Protein AF-A0A6I1EWJ1-F1 (afdb_monomer)

Solvent-accessible surface area (backbone atoms only — not comparable to full-atom values): 11445 Å² total; per-residue (Å²): 137,83,73,84,48,58,42,78,91,75,59,55,70,70,47,53,52,53,50,42,58,61,68,66,39,68,48,58,57,54,39,51,54,50,55,50,59,77,58,65,82,80,70,60,64,66,58,53,55,50,48,52,48,50,40,54,54,47,54,53,49,37,63,46,36,77,84,63,76,86,79,25,74,73,43,46,53,52,52,56,60,38,52,73,43,49,69,47,38,48,52,49,25,36,62,62,34,49,45,79,78,80,86,75,82,81,87,60,91,76,76,59,62,69,61,50,40,49,49,32,49,55,46,60,66,46,31,68,75,50,75,63,50,38,58,57,49,75,52,70,72,84,63,85,74,54,71,67,55,48,56,59,51,50,53,55,52,43,51,46,40,70,64,46,80,61,36,76,82,39,29,62,50,55,48,54,53,43,50,55,51,44,52,52,58,50,52,58,52,54,64,66,71,75,117

Secondary structure (DSSP, 8-state):
-----B-TTTS-HHHHHHHHHHHT-HHHHHHHHHHHHHTTS-S-HHHHHHHHHHHHHHHHHHHH-TTPPP--HHHHHHHHHHHTSHHHHHHHHHHHHSS--------SS---HHHHHHHHHHHHHHB---HHHHHHTT-SS-----HHHHHHHHHHHHHHHHH----STHHHHHHHHHHHHHHHHHHHHHHTT--

Structure (mmCIF, N/CA/C/O backbone):
data_AF-A0A6I1EWJ1-F1
#
_entry.id   AF-A0A6I1EWJ1-F1
#
loop_
_atom_site.group_PDB
_atom_site.id
_atom_site.type_symbol
_atom_site.label_atom_id
_atom_site.label_alt_id
_atom_site.label_comp_id
_atom_site.label_asym_id
_atom_site.label_entity_id
_atom_site.label_seq_id
_atom_site.pdbx_PDB_ins_code
_atom_site.Cartn_x
_atom_site.Cartn_y
_atom_site.Cartn_z
_atom_site.occupancy
_atom_site.B_iso_or_equiv
_atom_site.auth_seq_id
_atom_site.auth_comp_id
_atom_site.auth_asym_id
_atom_site.auth_atom_id
_atom_site.pdbx_PDB_model_num
ATOM 1 N N . MET A 1 1 ? -10.151 14.663 7.658 1.00 51.03 1 MET A N 1
ATOM 2 C CA . MET A 1 1 ? -9.997 13.506 6.755 1.00 51.03 1 MET A CA 1
ATOM 3 C C . MET A 1 1 ? -8.626 13.594 6.102 1.00 51.03 1 MET A C 1
ATOM 5 O O . MET A 1 1 ? -8.233 14.699 5.745 1.00 51.03 1 MET A O 1
ATOM 9 N N . MET A 1 2 ? -7.863 12.501 6.048 1.00 65.69 2 MET A N 1
ATOM 10 C CA . MET A 1 2 ? -6.481 12.532 5.561 1.00 65.69 2 MET A CA 1
ATOM 11 C C . MET A 1 2 ? -6.398 11.853 4.195 1.00 65.69 2 MET A C 1
ATOM 13 O O . MET A 1 2 ? -6.644 10.654 4.104 1.00 65.69 2 MET A O 1
ATOM 17 N N . ASP A 1 3 ? -6.096 12.648 3.169 1.00 82.75 3 ASP A N 1
ATOM 18 C CA . ASP A 1 3 ? -5.854 12.194 1.796 1.00 82.75 3 ASP A CA 1
ATOM 19 C C . ASP A 1 3 ? -4.731 11.141 1.786 1.00 82.75 3 ASP A C 1
ATOM 21 O O . ASP A 1 3 ? -3.727 11.300 2.493 1.00 82.75 3 ASP A O 1
ATOM 25 N N . ILE A 1 4 ? -4.877 10.083 0.981 1.00 86.62 4 ILE A N 1
ATOM 26 C CA . ILE A 1 4 ? -3.821 9.089 0.741 1.00 86.62 4 ILE A CA 1
ATOM 27 C C . ILE A 1 4 ? -2.528 9.742 0.216 1.00 86.62 4 ILE A C 1
ATOM 29 O O . ILE A 1 4 ? -1.427 9.214 0.397 1.00 86.62 4 ILE A O 1
ATOM 33 N N . GLY A 1 5 ? -2.636 10.944 -0.352 1.00 87.94 5 GLY A N 1
ATOM 34 C CA . GLY A 1 5 ? -1.519 11.843 -0.605 1.00 87.94 5 GLY A CA 1
ATOM 35 C C . GLY A 1 5 ? -0.658 11.365 -1.761 1.00 87.94 5 GLY A C 1
ATOM 36 O O . GLY A 1 5 ? 0.568 11.296 -1.627 1.00 87.94 5 GLY A O 1
ATOM 37 N N . PHE A 1 6 ? -1.308 11.017 -2.872 1.00 89.00 6 PHE A N 1
ATOM 38 C CA . PHE A 1 6 ? -0.613 10.780 -4.127 1.00 89.00 6 PHE A CA 1
ATOM 39 C C . PHE A 1 6 ? 0.185 12.013 -4.548 1.00 89.00 6 PHE A C 1
ATOM 41 O O . PHE A 1 6 ? -0.193 13.161 -4.288 1.00 89.00 6 PHE A O 1
ATOM 48 N N . ASN A 1 7 ? 1.279 11.774 -5.259 1.00 86.12 7 ASN A N 1
ATOM 49 C CA . ASN A 1 7 ? 1.951 12.816 -6.016 1.00 86.12 7 ASN A CA 1
ATOM 50 C C . ASN A 1 7 ? 0.950 13.369 -7.047 1.00 86.12 7 ASN A C 1
ATOM 52 O O . ASN A 1 7 ? 0.549 12.652 -7.962 1.00 86.12 7 ASN A O 1
ATOM 56 N N . ARG A 1 8 ? 0.513 14.623 -6.847 1.00 69.06 8 ARG A N 1
ATOM 57 C CA . ARG A 1 8 ? -0.677 15.229 -7.484 1.00 69.06 8 ARG A CA 1
ATOM 58 C C . ARG A 1 8 ? -0.682 15.187 -9.014 1.00 69.06 8 ARG A C 1
ATOM 60 O O . ARG A 1 8 ? -1.753 15.211 -9.602 1.00 69.06 8 ARG A O 1
ATOM 67 N N . ASP A 1 9 ? 0.488 15.063 -9.629 1.00 76.62 9 ASP A N 1
ATOM 68 C CA . ASP A 1 9 ? 0.651 15.068 -11.084 1.00 76.62 9 ASP A CA 1
ATOM 69 C C . ASP A 1 9 ? 0.625 13.663 -11.708 1.00 76.62 9 ASP A C 1
ATOM 71 O O . ASP A 1 9 ? 0.868 13.512 -12.901 1.00 76.62 9 ASP A O 1
ATOM 75 N N . ARG A 1 10 ? 0.394 12.612 -10.909 1.00 81.62 10 ARG A N 1
ATOM 76 C CA . ARG A 1 10 ? 0.578 11.222 -11.355 1.00 81.62 10 ARG A CA 1
ATOM 77 C C . ARG A 1 10 ? -0.711 10.471 -11.629 1.00 81.62 10 ARG A C 1
ATOM 79 O O . ARG A 1 10 ? -0.716 9.608 -12.494 1.00 81.62 10 ARG A O 1
ATOM 86 N N . ILE A 1 11 ? -1.785 10.775 -10.911 1.00 88.12 11 ILE A N 1
ATOM 87 C CA . ILE A 1 11 ? -3.068 10.086 -11.076 1.00 88.12 11 ILE A CA 1
ATOM 88 C C . ILE A 1 11 ? -4.180 11.083 -11.375 1.00 88.12 11 ILE A C 1
ATOM 90 O O . ILE A 1 11 ? -4.142 12.230 -10.927 1.00 88.12 11 ILE A O 1
ATOM 94 N N . SER A 1 12 ? -5.197 10.643 -12.110 1.00 91.31 12 SER A N 1
ATOM 95 C CA . SER A 1 12 ? -6.357 11.477 -12.388 1.00 91.31 12 SER A CA 1
ATOM 96 C C . SER A 1 12 ? -7.083 11.863 -11.098 1.00 91.31 12 SER A C 1
ATOM 98 O O . SER A 1 12 ? -7.170 11.089 -10.139 1.00 91.31 12 SER A O 1
ATOM 100 N N . LYS A 1 13 ? -7.684 13.059 -11.097 1.00 91.00 13 LYS A N 1
ATOM 101 C CA . LYS A 1 13 ? -8.539 13.534 -9.998 1.00 91.00 13 LYS A CA 1
ATOM 102 C C . LYS A 1 13 ? -9.614 12.502 -9.634 1.00 91.00 13 LYS A C 1
ATOM 104 O O . LYS A 1 13 ? -9.812 12.220 -8.459 1.00 91.00 13 LYS A O 1
ATOM 109 N N . ARG A 1 14 ? -10.230 11.884 -10.649 1.00 91.88 14 ARG A N 1
ATOM 110 C CA . ARG A 1 14 ? -11.252 10.842 -10.489 1.00 91.88 14 ARG A CA 1
ATOM 111 C C . ARG A 1 14 ? -10.719 9.628 -9.720 1.00 91.88 14 ARG A C 1
ATOM 113 O O . ARG A 1 14 ? -11.390 9.137 -8.820 1.00 91.88 14 ARG A O 1
ATOM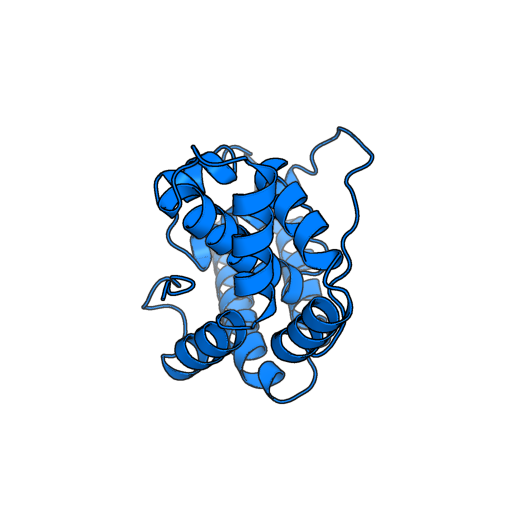 120 N N . THR A 1 15 ? -9.522 9.147 -10.058 1.00 92.31 15 THR A N 1
ATOM 121 C CA . THR A 1 15 ? -8.886 8.021 -9.356 1.00 92.31 15 THR A CA 1
ATOM 122 C C . THR A 1 15 ? -8.471 8.390 -7.937 1.00 92.31 15 THR A C 1
ATOM 124 O O . THR A 1 15 ? -8.662 7.585 -7.025 1.00 92.31 15 THR A O 1
ATOM 127 N N . ASN A 1 16 ? -7.998 9.619 -7.716 1.00 91.75 16 ASN A N 1
ATOM 128 C CA . ASN A 1 16 ? -7.687 10.110 -6.375 1.00 91.75 16 ASN A CA 1
ATOM 129 C C . ASN A 1 16 ? -8.931 10.161 -5.472 1.00 91.75 16 ASN A C 1
ATOM 131 O O . ASN A 1 16 ? -8.896 9.689 -4.339 1.00 91.75 16 ASN A O 1
ATOM 135 N N . GLU A 1 17 ? -10.034 10.721 -5.970 1.00 91.75 17 GLU A N 1
ATOM 136 C CA . GLU A 1 17 ? -11.301 10.828 -5.234 1.00 91.75 17 GLU A CA 1
ATOM 137 C C . GLU A 1 17 ? -11.891 9.450 -4.928 1.00 91.75 17 GLU A C 1
ATOM 139 O O . GLU A 1 17 ? -12.266 9.183 -3.787 1.00 91.75 17 GLU A O 1
ATOM 144 N N . TYR A 1 18 ? -11.897 8.548 -5.913 1.00 92.25 18 TYR A N 1
ATOM 145 C CA . TYR A 1 18 ? -12.383 7.182 -5.737 1.00 92.25 18 TYR A CA 1
ATOM 146 C C . TYR A 1 18 ? -11.623 6.432 -4.635 1.00 92.25 18 TYR A C 1
ATOM 148 O O . TYR A 1 18 ? -12.231 5.856 -3.732 1.00 92.25 18 TYR A O 1
ATOM 156 N N . LEU A 1 19 ? -10.286 6.462 -4.679 1.00 93.06 19 LEU A N 1
ATOM 157 C CA . LEU A 1 19 ? -9.466 5.769 -3.688 1.00 93.06 19 LEU A CA 1
ATOM 158 C C . LEU A 1 19 ? -9.596 6.407 -2.307 1.00 93.06 19 LEU A C 1
ATOM 160 O O . LEU A 1 19 ? -9.730 5.679 -1.327 1.00 93.06 19 LEU A O 1
ATOM 164 N N . ASN A 1 20 ? -9.622 7.739 -2.212 1.00 91.94 20 ASN A N 1
ATOM 165 C CA . ASN A 1 20 ? -9.866 8.408 -0.935 1.00 91.94 20 ASN A CA 1
ATOM 166 C C . ASN A 1 20 ? -11.209 7.983 -0.321 1.00 91.94 20 ASN A C 1
ATOM 168 O O . ASN A 1 20 ? -11.226 7.649 0.862 1.00 91.94 20 ASN A O 1
ATOM 172 N N . GLY A 1 21 ? -12.271 7.857 -1.124 1.00 92.38 21 GLY A N 1
ATOM 173 C CA . GLY A 1 21 ? -13.565 7.342 -0.667 1.00 92.38 21 GLY A CA 1
ATOM 174 C C . GLY A 1 21 ? -13.511 5.890 -0.174 1.00 92.38 21 GLY A C 1
ATOM 175 O O . GLY A 1 21 ? -14.090 5.569 0.861 1.00 92.38 21 GLY A O 1
ATOM 176 N N . ILE A 1 22 ? -12.758 5.005 -0.840 1.00 91.94 22 ILE A N 1
ATOM 177 C CA . ILE A 1 22 ? -12.520 3.637 -0.333 1.00 91.94 22 ILE A CA 1
ATOM 178 C C . ILE A 1 22 ? -11.775 3.671 1.002 1.00 91.94 22 ILE A C 1
ATOM 180 O O . ILE A 1 22 ? -12.056 2.882 1.898 1.00 91.94 22 ILE A O 1
ATOM 184 N N . PHE A 1 23 ? -10.812 4.572 1.164 1.00 91.56 23 PHE A N 1
ATOM 185 C CA . PHE A 1 23 ? -10.012 4.665 2.380 1.00 91.56 23 PHE A CA 1
ATOM 186 C C . PHE A 1 23 ? -10.697 5.429 3.526 1.00 91.56 23 PHE A C 1
ATOM 188 O O . PHE A 1 23 ? -10.139 5.482 4.628 1.00 91.56 23 PHE A O 1
ATOM 195 N N . GLU A 1 24 ? -11.898 5.966 3.315 1.00 87.44 24 GLU A N 1
ATOM 196 C CA . GLU A 1 24 ? -12.822 6.408 4.371 1.00 87.44 24 GLU A CA 1
ATOM 197 C C . GLU A 1 24 ? -13.618 5.251 4.998 1.00 87.44 24 GLU A C 1
ATOM 199 O O . GLU A 1 24 ? -14.472 5.486 5.852 1.00 87.44 24 GLU A O 1
ATOM 204 N N . ASP A 1 25 ? -13.330 4.003 4.613 1.00 91.38 25 ASP A N 1
ATOM 205 C CA . ASP A 1 25 ? -14.020 2.824 5.129 1.00 91.38 25 ASP A CA 1
ATOM 206 C C . ASP A 1 25 ? -14.021 2.747 6.668 1.00 91.38 25 ASP A C 1
ATOM 208 O O . ASP A 1 25 ? -13.037 3.063 7.353 1.00 91.38 25 ASP A O 1
ATOM 212 N N . GLU A 1 26 ? -15.146 2.266 7.202 1.00 93.06 26 GLU A N 1
ATOM 213 C CA . GLU A 1 26 ? -15.405 2.070 8.628 1.00 93.06 26 GLU A CA 1
ATOM 214 C C . GLU A 1 26 ? -14.295 1.266 9.329 1.00 93.06 26 GLU A C 1
ATOM 216 O O . GLU A 1 26 ? -14.004 1.510 10.505 1.00 93.06 26 GLU A O 1
ATOM 221 N N . LEU A 1 27 ? -13.626 0.361 8.601 1.00 96.38 27 LEU A N 1
ATOM 222 C CA . LEU A 1 27 ? -12.458 -0.386 9.063 1.00 96.38 27 LEU A CA 1
ATOM 223 C C . LEU A 1 27 ? -11.427 0.513 9.756 1.00 96.38 27 LEU A C 1
ATOM 225 O O . LEU A 1 27 ? -10.974 0.203 10.858 1.00 96.38 27 LEU A O 1
ATOM 229 N N . PHE A 1 28 ? -11.046 1.630 9.133 1.00 95.19 28 PHE A N 1
ATOM 230 C CA . PHE A 1 28 ? -9.965 2.474 9.647 1.00 95.19 28 PHE A CA 1
ATOM 231 C C . PHE A 1 28 ? -10.405 3.334 10.831 1.00 95.19 28 PHE A C 1
ATOM 233 O O . PHE A 1 28 ? -9.588 3.642 11.703 1.00 95.19 28 PHE A O 1
ATOM 240 N N . THR A 1 29 ? -11.692 3.672 10.902 1.00 93.44 29 THR A N 1
ATOM 241 C CA . THR A 1 29 ? -12.287 4.326 12.073 1.00 93.44 29 THR A CA 1
ATOM 242 C C . THR A 1 29 ? -12.255 3.387 13.278 1.00 93.44 29 THR A C 1
ATOM 244 O O . THR A 1 29 ? -11.744 3.763 14.336 1.00 93.44 29 THR A O 1
ATOM 247 N N . LYS A 1 30 ? -12.700 2.135 13.102 1.00 95.00 30 LYS A N 1
ATOM 248 C CA . LYS A 1 30 ? -12.657 1.093 14.142 1.00 95.00 30 LYS A CA 1
ATOM 249 C C . LYS A 1 30 ? -11.230 0.763 14.573 1.00 95.00 30 LYS A C 1
ATOM 251 O O . LYS A 1 30 ? -10.955 0.665 15.769 1.00 95.00 30 LYS A O 1
ATOM 256 N N . LEU A 1 31 ? -10.309 0.652 13.615 1.00 95.25 31 LEU A N 1
ATOM 257 C CA . LEU A 1 31 ? -8.890 0.444 13.890 1.00 95.25 31 LEU A CA 1
ATOM 258 C C . LEU A 1 31 ? -8.328 1.573 14.758 1.00 95.25 31 LEU A C 1
ATOM 260 O O . LEU A 1 31 ? -7.722 1.299 15.790 1.00 95.25 31 LEU A O 1
ATOM 264 N N . SER A 1 32 ? -8.564 2.835 14.388 1.00 92.75 32 SER A N 1
ATOM 265 C CA . SER A 1 32 ? -8.084 3.987 15.160 1.00 92.75 32 SER A CA 1
ATOM 266 C C . SER A 1 32 ? -8.604 3.966 16.602 1.00 92.75 32 SER A C 1
ATOM 268 O O . SER A 1 32 ? -7.814 4.049 17.544 1.00 92.75 32 SER A O 1
ATOM 270 N N . GLN A 1 33 ? -9.910 3.744 16.791 1.00 91.69 33 GLN A N 1
ATOM 271 C CA . GLN A 1 33 ? -10.533 3.629 18.117 1.00 91.69 33 GLN A CA 1
ATOM 272 C C . GLN A 1 33 ? -9.912 2.505 18.955 1.00 91.69 33 GLN A C 1
ATOM 274 O O . GLN A 1 33 ? -9.573 2.707 20.122 1.00 91.69 33 GLN A O 1
ATOM 279 N N . ARG A 1 34 ? -9.706 1.329 18.355 1.00 92.75 34 ARG A N 1
ATOM 280 C CA . ARG A 1 34 ? -9.100 0.177 19.031 1.00 92.75 34 ARG A CA 1
ATOM 281 C C . ARG A 1 34 ? -7.660 0.448 19.454 1.00 92.75 34 ARG A C 1
ATOM 283 O O . ARG A 1 34 ? -7.295 0.151 20.589 1.00 92.75 34 ARG A O 1
ATOM 290 N N . ILE A 1 35 ? -6.849 1.037 18.579 1.00 92.44 35 ILE A N 1
ATOM 291 C CA . ILE A 1 35 ? -5.454 1.370 18.888 1.00 92.44 35 ILE A CA 1
ATOM 292 C C . ILE A 1 35 ? -5.368 2.419 20.002 1.00 92.44 35 ILE A C 1
ATOM 294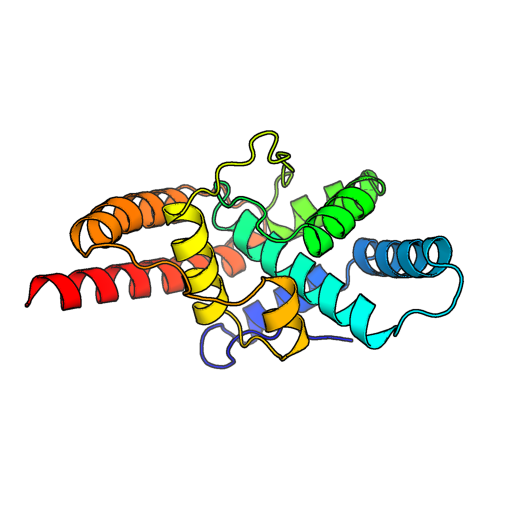 O O . ILE A 1 35 ? -4.520 2.294 20.887 1.00 92.44 35 ILE A O 1
ATOM 298 N N . LEU A 1 36 ? -6.251 3.422 19.994 1.00 90.00 36 LEU A N 1
ATOM 299 C CA . LEU A 1 36 ? -6.339 4.420 21.064 1.00 90.00 36 LEU A CA 1
ATOM 300 C C . LEU A 1 36 ? -6.695 3.780 22.411 1.00 90.00 36 LEU A C 1
ATOM 302 O O . LEU A 1 36 ? -6.039 4.067 23.412 1.00 90.00 36 LEU A O 1
ATOM 306 N N . TYR A 1 37 ? -7.670 2.869 22.418 1.00 88.56 37 TYR A N 1
ATOM 307 C CA . TYR A 1 37 ? -8.071 2.128 23.613 1.00 88.56 37 TYR A CA 1
ATOM 308 C C . TYR A 1 37 ? -6.929 1.266 24.177 1.00 88.56 37 TYR A C 1
ATOM 310 O O . TYR A 1 37 ? -6.592 1.372 25.358 1.00 88.56 37 TYR A O 1
ATOM 318 N N . LEU A 1 38 ? -6.276 0.454 23.334 1.00 88.19 38 LEU A N 1
ATOM 319 C CA . LEU A 1 38 ? -5.192 -0.446 23.757 1.00 88.19 38 LEU A CA 1
ATOM 320 C C . LEU A 1 38 ? -3.982 0.306 24.327 1.00 88.19 38 LEU A C 1
ATOM 322 O O . LEU A 1 38 ? -3.308 -0.189 25.230 1.00 88.19 38 LEU A O 1
ATOM 326 N N . LYS A 1 39 ? -3.713 1.514 23.827 1.00 83.19 39 LYS A N 1
ATOM 327 C CA . LYS A 1 39 ? -2.567 2.335 24.239 1.00 83.19 39 LYS A CA 1
ATOM 328 C C . LYS A 1 39 ? -2.818 3.185 25.491 1.00 83.19 39 LYS A C 1
ATOM 330 O O . LYS A 1 39 ? -1.917 3.935 25.858 1.00 83.19 39 LYS A O 1
ATOM 335 N N . LYS A 1 40 ? -3.991 3.061 26.137 1.00 69.56 40 LYS A N 1
ATOM 336 C CA . LYS A 1 40 ? -4.355 3.697 27.423 1.00 69.56 40 LYS A CA 1
ATOM 337 C C . LYS A 1 40 ? -3.892 5.160 27.528 1.00 69.56 40 LYS A C 1
ATOM 339 O O . LYS A 1 40 ? -3.015 5.481 28.323 1.00 69.56 40 LYS A O 1
ATOM 344 N N . GLU A 1 41 ? -4.470 6.013 26.678 1.00 61.66 41 GLU A N 1
ATOM 345 C CA . GLU A 1 41 ? -4.362 7.485 26.686 1.00 61.66 41 GLU A CA 1
ATOM 346 C C . GLU A 1 41 ? -2.992 8.074 27.072 1.00 61.66 41 GLU A C 1
ATOM 348 O O . GLU A 1 41 ? -2.803 8.592 28.170 1.00 61.66 41 GLU A O 1
ATOM 353 N N . LYS A 1 42 ? -2.045 8.069 26.118 1.00 56.25 42 LYS A N 1
ATOM 354 C CA . LYS A 1 42 ? -1.000 9.115 25.986 1.00 56.25 42 LYS A CA 1
ATOM 355 C C . LYS A 1 42 ? -0.237 9.086 24.658 1.00 56.25 42 LYS A C 1
ATOM 357 O O . LYS A 1 42 ? 0.909 9.526 24.585 1.00 56.25 42 LYS A O 1
ATOM 362 N N . GLN A 1 43 ? -0.837 8.567 23.584 1.00 61.16 43 GLN A N 1
ATOM 363 C CA . GLN A 1 43 ? -0.177 8.549 22.280 1.00 61.16 43 GLN A CA 1
ATOM 364 C C . GLN A 1 43 ? -0.801 9.557 21.324 1.00 61.16 43 GLN A C 1
ATOM 366 O O . GLN A 1 43 ? -2.014 9.728 21.264 1.00 61.16 43 GLN A O 1
ATOM 371 N N . ASN A 1 44 ? 0.073 10.262 20.612 1.00 80.62 44 ASN A N 1
ATOM 372 C CA . ASN A 1 44 ? -0.276 11.362 19.732 1.00 80.62 44 ASN A CA 1
ATOM 373 C C . ASN A 1 44 ? -1.257 10.869 18.646 1.00 80.62 44 ASN A C 1
ATOM 375 O O . ASN A 1 44 ? -0.862 10.098 17.775 1.00 80.62 44 ASN A O 1
ATOM 379 N N . ILE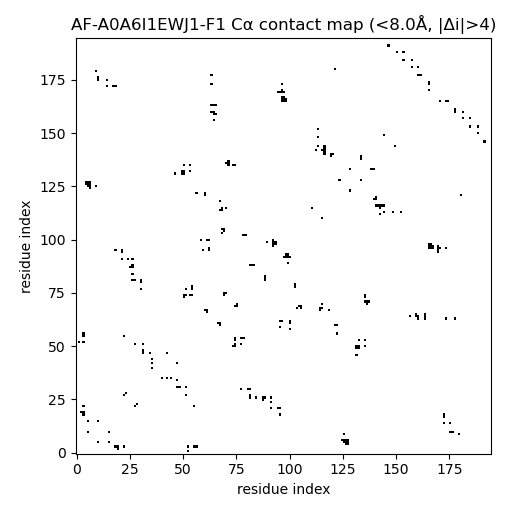 A 1 45 ? -2.526 11.298 18.695 1.00 85.94 45 ILE A N 1
ATOM 380 C CA . ILE A 1 45 ? -3.563 10.950 17.700 1.00 85.94 45 ILE A CA 1
ATOM 381 C C . ILE A 1 45 ? -3.061 11.237 16.280 1.00 85.94 45 ILE A C 1
ATOM 383 O O . ILE A 1 45 ? -3.299 10.451 15.364 1.00 85.94 45 ILE A O 1
ATOM 387 N N . CYS A 1 46 ? -2.298 12.322 16.101 1.00 87.44 46 CYS A N 1
ATOM 388 C CA . CYS A 1 46 ? -1.660 12.632 14.827 1.00 87.44 46 CYS A CA 1
ATOM 389 C C . CYS A 1 46 ? -0.703 11.512 14.400 1.00 87.44 46 CYS A C 1
ATOM 391 O O . CYS A 1 46 ? -0.788 11.052 13.269 1.00 87.44 46 CYS A O 1
ATOM 393 N N . LEU A 1 47 ? 0.142 10.998 15.302 1.00 89.12 47 LEU A N 1
ATOM 394 C CA . LEU A 1 47 ? 1.031 9.871 15.003 1.00 89.12 47 LEU A CA 1
ATOM 395 C C . LEU A 1 47 ? 0.247 8.625 14.567 1.00 89.12 47 LEU A C 1
ATOM 397 O O . LEU A 1 47 ? 0.605 8.019 13.563 1.00 89.12 47 LEU A O 1
ATOM 401 N N . ILE A 1 48 ? -0.826 8.265 15.277 1.00 89.94 48 ILE A N 1
ATOM 402 C CA . ILE A 1 48 ? -1.647 7.090 14.932 1.00 89.94 48 ILE A CA 1
ATO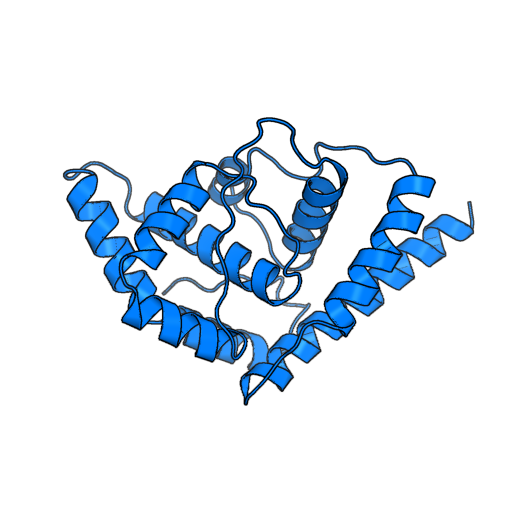M 403 C C . ILE A 1 48 ? -2.282 7.264 13.553 1.00 89.94 48 ILE A C 1
ATOM 405 O O . ILE A 1 48 ? -2.169 6.375 12.713 1.00 89.94 48 ILE A O 1
ATOM 409 N N . ASN A 1 49 ? -2.890 8.421 13.286 1.00 91.62 49 ASN A N 1
ATOM 410 C CA . ASN A 1 49 ? -3.504 8.706 11.989 1.00 91.62 49 ASN A CA 1
ATOM 411 C C . ASN A 1 49 ? -2.485 8.637 10.844 1.00 91.62 49 ASN A C 1
ATOM 413 O O . ASN A 1 49 ? -2.804 8.154 9.762 1.00 91.62 49 ASN A O 1
ATOM 417 N N . GLN A 1 50 ? -1.250 9.066 11.096 1.00 93.25 50 GLN A N 1
ATOM 418 C CA . GLN A 1 50 ? -0.161 9.014 10.123 1.00 93.25 50 GLN A CA 1
ATOM 419 C C . GLN A 1 50 ? 0.325 7.581 9.895 1.00 93.25 50 GLN A C 1
ATOM 421 O O . GLN A 1 50 ? 0.540 7.188 8.758 1.00 93.25 50 GLN A O 1
ATOM 426 N N . GLN A 1 51 ? 0.432 6.754 10.937 1.00 94.00 51 GLN A N 1
ATOM 427 C CA . GLN A 1 51 ? 0.749 5.333 10.760 1.00 94.00 51 GLN A CA 1
ATOM 428 C C . GLN A 1 51 ? -0.382 4.580 10.039 1.00 94.00 51 GLN A C 1
ATOM 430 O O . GLN A 1 51 ? -0.114 3.741 9.186 1.00 94.00 51 GLN A O 1
ATOM 435 N N . ILE A 1 52 ? -1.648 4.913 10.313 1.00 95.69 52 ILE A N 1
ATOM 436 C CA . ILE A 1 52 ? -2.793 4.370 9.568 1.00 95.69 52 ILE A CA 1
ATOM 437 C C . ILE A 1 52 ? -2.740 4.809 8.097 1.00 95.69 52 ILE A C 1
ATOM 439 O O . ILE A 1 52 ? -3.023 4.000 7.219 1.00 95.69 52 ILE A O 1
ATOM 443 N N . LEU A 1 53 ? -2.344 6.049 7.799 1.00 96.19 53 LEU A N 1
ATOM 444 C CA . LEU A 1 53 ? -2.103 6.493 6.423 1.00 96.19 53 LEU A CA 1
ATOM 445 C C . LEU A 1 53 ? -1.036 5.631 5.727 1.00 96.19 53 LEU A C 1
ATOM 447 O O . LEU A 1 53 ? -1.237 5.213 4.588 1.00 96.19 53 LEU A O 1
ATOM 451 N N . GLU A 1 54 ? 0.062 5.307 6.411 1.00 97.56 54 GLU A N 1
ATOM 452 C CA . GLU A 1 54 ? 1.092 4.418 5.862 1.00 97.56 54 GLU A CA 1
ATOM 453 C C . GLU A 1 54 ? 0.580 2.987 5.633 1.00 97.56 54 GLU A C 1
ATOM 455 O O . GLU A 1 54 ? 0.887 2.394 4.599 1.00 97.56 54 GLU A O 1
ATOM 460 N N . LEU A 1 55 ? -0.275 2.460 6.519 1.00 97.62 55 LEU A N 1
ATOM 461 C CA . LEU A 1 55 ? -0.963 1.186 6.284 1.00 97.62 55 LEU A CA 1
ATOM 462 C C . LEU A 1 55 ? -1.835 1.242 5.021 1.00 97.62 55 LEU A C 1
ATOM 464 O O . LEU A 1 55 ? -1.786 0.332 4.198 1.00 97.62 55 LEU A O 1
ATOM 468 N N . LYS A 1 56 ? -2.610 2.314 4.831 1.00 97.69 56 LYS A N 1
ATOM 469 C CA . LYS A 1 56 ? -3.464 2.495 3.644 1.00 97.69 56 LYS A CA 1
ATOM 470 C C . LYS A 1 56 ? -2.648 2.498 2.350 1.00 97.69 56 LYS A C 1
ATOM 472 O O . LYS A 1 56 ? -2.983 1.784 1.407 1.00 97.69 56 LYS A O 1
ATOM 477 N N . ARG A 1 57 ? -1.547 3.257 2.330 1.00 97.62 57 ARG A N 1
ATOM 478 C CA . ARG A 1 57 ? -0.596 3.304 1.206 1.00 97.62 57 ARG A CA 1
ATOM 479 C C . ARG A 1 57 ? -0.013 1.928 0.913 1.00 97.62 57 ARG A C 1
ATOM 481 O O . ARG A 1 57 ? 0.016 1.511 -0.242 1.00 97.62 57 ARG A O 1
ATOM 488 N N . PHE A 1 58 ? 0.391 1.203 1.953 1.00 97.81 58 PHE A N 1
ATOM 489 C CA . PHE A 1 58 ? 0.892 -0.157 1.812 1.00 97.81 58 PHE A CA 1
ATOM 490 C C . PHE A 1 58 ? -0.164 -1.109 1.234 1.00 97.81 58 PHE A C 1
ATOM 492 O O . PHE A 1 58 ? 0.138 -1.840 0.298 1.00 97.81 58 PHE A O 1
ATOM 499 N N . LEU A 1 59 ? -1.406 -1.080 1.728 1.00 97.69 59 LEU A N 1
ATOM 500 C CA . LEU A 1 59 ? -2.484 -1.944 1.231 1.00 97.69 59 LEU A CA 1
ATOM 501 C C . LEU A 1 59 ? -2.812 -1.671 -0.241 1.00 97.69 59 LEU A C 1
ATOM 503 O O . LEU A 1 59 ? -3.078 -2.611 -0.987 1.00 97.69 59 LEU A O 1
ATOM 507 N N . LEU A 1 60 ? -2.728 -0.412 -0.684 1.00 97.12 60 LEU A N 1
ATOM 508 C CA . LEU A 1 60 ? -2.831 -0.076 -2.104 1.00 97.12 60 LEU A CA 1
ATOM 509 C C . LEU A 1 60 ? -1.678 -0.682 -2.919 1.00 97.12 60 LEU A C 1
ATOM 511 O O . LEU A 1 60 ? -1.919 -1.288 -3.961 1.00 97.12 60 LEU A O 1
ATOM 515 N N . LEU A 1 61 ? -0.435 -0.551 -2.450 1.00 97.50 61 LEU A N 1
ATOM 516 C CA . LEU A 1 61 ? 0.721 -1.150 -3.123 1.00 97.50 61 LEU A CA 1
ATOM 517 C C . LEU A 1 61 ? 0.608 -2.679 -3.184 1.00 97.50 61 LEU A C 1
ATOM 519 O O . LEU A 1 61 ? 0.791 -3.259 -4.248 1.00 97.50 61 LEU A O 1
ATOM 523 N N . LYS A 1 62 ? 0.228 -3.326 -2.079 1.00 96.88 62 LYS A N 1
ATOM 524 C CA . LYS A 1 62 ? -0.004 -4.775 -1.989 1.00 96.88 62 LYS A CA 1
ATOM 525 C C . LYS A 1 62 ? -1.141 -5.240 -2.904 1.00 96.88 62 LYS A C 1
ATOM 527 O O . LYS A 1 62 ? -1.090 -6.346 -3.433 1.00 96.88 62 LYS A O 1
ATOM 532 N N . ALA A 1 63 ? -2.158 -4.403 -3.115 1.00 95.75 63 ALA A N 1
ATOM 533 C CA . ALA A 1 63 ? -3.237 -4.686 -4.055 1.00 95.75 63 ALA A CA 1
ATOM 534 C C . ALA A 1 63 ? -2.778 -4.673 -5.523 1.00 95.75 63 ALA A C 1
ATOM 536 O O . ALA A 1 63 ? -3.350 -5.407 -6.328 1.00 95.75 63 ALA A O 1
ATOM 537 N N . LEU A 1 64 ? -1.772 -3.857 -5.856 1.00 95.62 64 LEU A N 1
ATOM 538 C CA . LEU A 1 64 ? -1.171 -3.763 -7.192 1.00 95.62 64 LEU A CA 1
ATOM 539 C C . LEU A 1 64 ? -0.074 -4.815 -7.414 1.00 95.62 64 LEU A C 1
ATOM 541 O O . LEU A 1 64 ? 0.058 -5.332 -8.522 1.00 95.62 64 LEU A O 1
ATOM 545 N N . VAL A 1 65 ? 0.686 -5.128 -6.362 1.00 96.31 65 VAL A N 1
ATOM 546 C CA . VAL A 1 65 ? 1.846 -6.031 -6.362 1.00 96.31 65 VAL A CA 1
ATOM 547 C C . VAL A 1 65 ? 1.705 -7.032 -5.200 1.00 96.31 65 VAL A C 1
ATOM 549 O O . VAL A 1 65 ? 2.192 -6.778 -4.090 1.00 96.31 65 VAL A O 1
ATOM 552 N N . PRO A 1 66 ? 0.996 -8.157 -5.413 1.00 94.38 66 PRO A N 1
ATOM 553 C CA . PRO A 1 66 ? 0.724 -9.156 -4.377 1.00 94.38 66 PRO A CA 1
ATOM 554 C C . PRO A 1 66 ? 1.957 -9.748 -3.680 1.00 94.38 66 PRO A C 1
ATOM 556 O O . PRO A 1 66 ? 1.842 -10.197 -2.538 1.00 94.38 66 PRO A O 1
ATOM 559 N N . SER A 1 67 ? 3.129 -9.740 -4.309 1.00 93.31 67 SER A N 1
ATOM 560 C CA . SER A 1 67 ? 4.391 -10.253 -3.766 1.00 93.31 67 SER A CA 1
ATOM 561 C C . SER A 1 67 ? 5.032 -9.339 -2.719 1.00 93.31 67 SER A C 1
ATOM 563 O O . SER A 1 67 ? 5.914 -9.792 -1.994 1.00 93.31 67 SER A O 1
ATOM 565 N N . LEU A 1 68 ? 4.587 -8.080 -2.576 1.00 94.38 68 LEU A N 1
ATOM 566 C CA . LEU A 1 68 ? 5.201 -7.132 -1.639 1.00 94.38 68 LEU A CA 1
ATOM 567 C C . LEU A 1 68 ? 5.144 -7.616 -0.187 1.00 94.38 68 LEU A C 1
ATOM 569 O O . LEU A 1 68 ? 4.073 -7.874 0.363 1.00 94.38 68 LEU A O 1
ATOM 573 N N . GLU A 1 69 ? 6.300 -7.685 0.456 1.00 94.19 69 GLU A N 1
ATOM 574 C CA . GLU A 1 69 ? 6.429 -8.030 1.871 1.00 94.19 69 GLU A CA 1
ATOM 575 C C . GLU A 1 69 ? 6.248 -6.800 2.771 1.00 94.19 69 GLU A C 1
ATOM 577 O O . GLU A 1 69 ? 6.359 -5.652 2.333 1.00 94.19 69 GLU A O 1
ATOM 582 N N . MET A 1 70 ? 5.971 -7.037 4.055 1.00 94.50 70 MET A N 1
ATOM 583 C CA . MET A 1 70 ? 5.895 -5.977 5.057 1.00 94.50 70 MET A CA 1
ATOM 584 C C . MET A 1 70 ? 7.289 -5.642 5.610 1.00 94.50 70 MET A C 1
ATOM 586 O O . MET A 1 70 ? 7.971 -6.503 6.156 1.00 94.50 70 MET A O 1
ATOM 590 N N . TYR A 1 71 ? 7.695 -4.371 5.531 1.00 93.56 71 TYR A N 1
ATOM 591 C CA . TYR A 1 71 ? 9.023 -3.907 5.975 1.00 93.56 71 TYR A CA 1
ATOM 592 C C . TYR A 1 71 ? 9.000 -3.023 7.231 1.00 93.56 71 TYR A C 1
ATOM 594 O O . TYR A 1 71 ? 10.031 -2.467 7.609 1.00 93.56 71 TYR A O 1
ATOM 602 N N . SER A 1 72 ? 7.841 -2.863 7.877 1.00 94.50 72 SER A N 1
ATOM 603 C CA . SER A 1 72 ? 7.707 -2.064 9.098 1.00 94.50 72 SER A CA 1
ATOM 604 C C . SER A 1 72 ? 6.954 -2.829 10.180 1.00 94.50 72 SER A C 1
ATOM 606 O O . SER A 1 72 ? 5.744 -2.990 10.049 1.00 94.50 72 SER A O 1
ATOM 608 N N . PRO A 1 73 ? 7.602 -3.201 11.301 1.00 93.19 73 PRO A N 1
ATOM 609 C CA . PRO A 1 73 ? 6.920 -3.857 12.420 1.00 93.19 73 PRO A CA 1
ATOM 610 C C . PRO A 1 73 ? 5.749 -3.035 12.978 1.00 93.19 73 PRO A C 1
ATOM 612 O O . PRO A 1 73 ? 4.741 -3.572 13.425 1.00 93.19 73 PRO A O 1
ATOM 615 N N . SER A 1 74 ? 5.861 -1.702 12.942 1.00 92.88 74 SER A N 1
ATOM 616 C CA . SER A 1 74 ? 4.803 -0.825 13.450 1.00 92.88 74 SER A CA 1
ATOM 617 C C . SER A 1 74 ? 3.562 -0.807 12.555 1.00 92.88 74 SER A C 1
ATOM 619 O O . SER A 1 74 ? 2.448 -0.772 13.074 1.00 92.88 74 SER A O 1
ATOM 621 N N . ILE A 1 75 ? 3.749 -0.859 11.233 1.00 96.19 75 ILE A N 1
ATOM 622 C CA . ILE A 1 75 ? 2.648 -0.926 10.266 1.00 96.19 75 ILE A CA 1
ATOM 623 C C . ILE A 1 75 ? 2.098 -2.351 10.187 1.00 96.19 75 ILE A C 1
ATOM 625 O O . ILE A 1 75 ? 0.888 -2.522 10.073 1.00 96.19 75 ILE A O 1
ATOM 629 N N . ASP A 1 76 ? 2.956 -3.359 10.348 1.00 96.12 76 ASP A N 1
ATOM 630 C CA . ASP A 1 76 ? 2.573 -4.767 10.437 1.00 96.12 76 ASP A CA 1
ATOM 631 C C . ASP A 1 76 ? 1.585 -5.015 11.580 1.00 96.12 76 ASP A C 1
ATOM 633 O O . ASP A 1 76 ? 0.511 -5.572 11.375 1.00 96.12 76 ASP A O 1
ATOM 637 N N . ASN A 1 77 ? 1.877 -4.480 12.769 1.00 94.56 77 ASN A N 1
ATOM 638 C CA . ASN A 1 77 ? 0.961 -4.543 13.907 1.00 94.56 77 ASN A CA 1
ATOM 639 C C . ASN A 1 77 ? -0.393 -3.887 13.604 1.00 94.56 77 ASN A C 1
ATOM 641 O O . ASN A 1 77 ? -1.430 -4.427 13.976 1.00 94.56 77 ASN A O 1
ATOM 64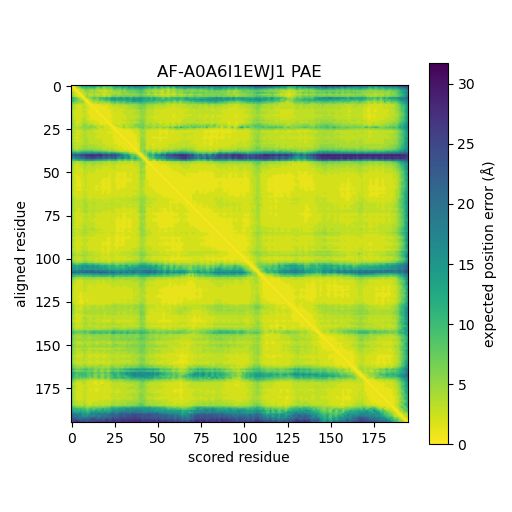5 N N . LEU A 1 78 ? -0.417 -2.745 12.909 1.00 95.81 78 LEU A N 1
ATOM 646 C CA . LEU A 1 78 ? -1.685 -2.129 12.504 1.00 95.81 78 LEU A CA 1
ATOM 647 C C . LEU A 1 78 ? -2.441 -2.992 11.492 1.00 95.81 78 LEU A C 1
ATOM 649 O O . LEU A 1 78 ? -3.669 -3.060 11.553 1.00 95.81 78 LEU A O 1
ATOM 653 N N . TRP A 1 79 ? -1.727 -3.656 10.583 1.00 97.25 79 TRP A N 1
ATOM 654 C CA . TRP A 1 79 ? -2.339 -4.573 9.634 1.00 97.25 79 TRP A CA 1
ATOM 655 C C . TRP A 1 79 ? -2.952 -5.776 10.361 1.00 97.25 79 TRP A C 1
ATOM 657 O O . TRP A 1 79 ? -4.132 -6.061 10.149 1.00 97.25 79 TRP A O 1
ATOM 667 N N . HIS A 1 80 ? -2.229 -6.395 11.298 1.00 96.19 80 HIS A N 1
ATOM 668 C CA . HIS A 1 80 ? -2.756 -7.456 12.162 1.00 96.19 80 HIS A CA 1
ATOM 669 C C . HIS A 1 80 ? -4.034 -7.026 12.891 1.00 96.19 80 HIS A C 1
ATOM 671 O O . HIS A 1 80 ? -5.054 -7.710 12.816 1.00 96.19 80 HIS A O 1
ATOM 677 N N . GLU A 1 81 ? -4.016 -5.862 13.541 1.00 96.75 81 GLU A N 1
ATOM 678 C CA . GLU A 1 81 ? -5.183 -5.342 14.261 1.00 96.75 81 GLU A CA 1
ATOM 679 C C . GLU A 1 81 ? -6.358 -5.030 13.319 1.00 96.75 81 GLU A C 1
ATOM 681 O O . GLU A 1 81 ? -7.515 -5.188 13.708 1.00 96.75 81 GLU A O 1
ATOM 686 N N . SER A 1 82 ? -6.092 -4.633 12.069 1.00 97.19 82 SER A N 1
ATOM 687 C CA . SER A 1 82 ? -7.145 -4.407 11.070 1.00 97.19 82 SER A CA 1
ATOM 688 C C . SER A 1 82 ? -7.842 -5.706 10.647 1.00 97.19 82 SER A C 1
ATOM 690 O O . SER A 1 82 ? -9.060 -5.716 10.480 1.00 97.19 82 SER A O 1
ATOM 692 N N . ILE A 1 83 ? -7.104 -6.817 10.554 1.00 97.44 83 ILE A N 1
ATOM 693 C CA . ILE A 1 83 ? -7.630 -8.130 10.142 1.00 97.44 83 ILE A CA 1
ATOM 694 C C . ILE A 1 83 ? -8.618 -8.688 11.173 1.00 97.44 83 ILE A C 1
ATOM 696 O O . ILE A 1 83 ? -9.562 -9.386 10.802 1.00 97.44 83 ILE A O 1
ATOM 700 N N . LEU A 1 84 ? -8.460 -8.341 12.456 1.00 97.00 84 LEU A N 1
ATOM 701 C CA . LEU A 1 84 ? -9.386 -8.751 13.519 1.00 97.00 84 LEU A CA 1
ATOM 702 C C . LEU A 1 84 ? -10.814 -8.232 13.301 1.00 97.00 84 LEU A C 1
ATOM 704 O O . LEU A 1 84 ? -11.772 -8.858 13.754 1.00 97.00 84 LEU A O 1
ATOM 708 N N . PHE A 1 85 ? -10.986 -7.135 12.560 1.00 97.56 85 PHE A N 1
ATOM 709 C CA . PHE A 1 85 ? -12.295 -6.682 12.092 1.00 97.56 85 PHE A CA 1
ATOM 710 C C . PHE A 1 85 ? -12.704 -7.444 10.828 1.00 97.56 85 PHE A C 1
ATOM 712 O O . PHE A 1 85 ? -12.954 -6.844 9.787 1.00 97.56 85 PHE A O 1
ATOM 719 N N . THR A 1 86 ? -12.766 -8.774 10.919 1.00 97.19 86 THR A N 1
ATOM 720 C CA . THR A 1 86 ? -12.812 -9.707 9.777 1.00 97.19 86 THR A CA 1
ATOM 721 C C . THR A 1 86 ? -13.831 -9.330 8.700 1.00 97.19 86 THR A C 1
ATOM 723 O O . THR A 1 86 ? -13.493 -9.318 7.517 1.00 97.19 86 THR A O 1
ATOM 726 N N . LYS A 1 87 ? -15.058 -8.952 9.091 1.00 97.81 87 LYS A N 1
ATOM 727 C CA . LYS A 1 87 ? -16.101 -8.487 8.162 1.00 97.81 87 LYS A CA 1
ATOM 728 C C . LYS A 1 87 ? -15.697 -7.198 7.438 1.00 97.81 87 LYS A C 1
ATOM 730 O O . LYS A 1 87 ? -15.685 -7.173 6.211 1.00 97.81 87 LYS A O 1
ATOM 735 N N . ASN A 1 88 ? -15.335 -6.153 8.185 1.00 98.12 88 ASN A N 1
ATOM 736 C CA . ASN A 1 88 ? -14.931 -4.864 7.617 1.00 98.12 88 ASN A CA 1
ATOM 737 C C . ASN A 1 88 ? -13.664 -4.997 6.759 1.00 98.12 88 ASN A C 1
ATOM 739 O O . ASN A 1 88 ? -13.578 -4.402 5.690 1.00 98.12 88 ASN A O 1
ATOM 743 N N . TYR A 1 89 ? -12.702 -5.814 7.190 1.00 98.25 89 TYR A N 1
ATOM 744 C CA . TYR A 1 89 ? -11.479 -6.075 6.438 1.00 98.25 89 TYR A CA 1
ATOM 745 C C . TYR A 1 89 ? -11.774 -6.773 5.107 1.00 98.25 89 TYR A C 1
ATOM 747 O O . TYR A 1 89 ? -11.274 -6.353 4.063 1.00 98.25 89 TYR A O 1
ATOM 755 N N . ASN A 1 90 ? -12.636 -7.794 5.119 1.00 97.44 90 ASN A N 1
ATOM 756 C CA . ASN A 1 90 ? -13.059 -8.480 3.902 1.00 97.44 90 ASN A CA 1
ATOM 757 C C . ASN A 1 90 ? -13.780 -7.532 2.929 1.00 97.44 90 ASN A C 1
ATOM 759 O O . ASN A 1 90 ? -13.455 -7.512 1.741 1.00 97.44 90 ASN A O 1
ATOM 763 N N . GLU A 1 91 ? -14.725 -6.732 3.425 1.00 96.56 91 GLU A N 1
ATOM 764 C CA . GLU A 1 91 ? -15.452 -5.741 2.622 1.00 96.56 91 GLU A CA 1
ATOM 765 C C . GLU A 1 91 ? -14.503 -4.699 2.019 1.00 96.56 91 GLU A C 1
ATOM 767 O O . GLU A 1 91 ? -14.565 -4.439 0.817 1.00 96.56 91 GLU A O 1
ATOM 772 N N . PHE A 1 92 ? -13.578 -4.159 2.815 1.00 97.00 92 PHE A N 1
ATOM 773 C CA . PHE A 1 92 ? -12.557 -3.224 2.350 1.00 97.00 92 PHE A CA 1
ATOM 774 C C . PHE A 1 92 ? -11.690 -3.826 1.233 1.00 97.00 92 PHE A C 1
ATOM 776 O O . PHE A 1 92 ? -11.498 -3.187 0.199 1.00 97.00 92 PHE A O 1
ATOM 783 N N . CYS A 1 93 ? -11.201 -5.061 1.389 1.00 96.19 93 CYS A N 1
ATOM 784 C CA . CYS A 1 93 ? -10.369 -5.713 0.371 1.00 96.19 93 CYS A CA 1
ATOM 785 C C . CYS A 1 93 ? -11.116 -5.872 -0.964 1.00 96.19 93 CYS A C 1
ATOM 787 O O . CYS A 1 93 ? -10.573 -5.585 -2.037 1.00 96.19 93 CYS A O 1
ATOM 789 N N . HIS A 1 94 ? -12.393 -6.262 -0.901 1.00 94.69 94 HIS A N 1
ATOM 790 C CA . HIS A 1 94 ? -13.237 -6.398 -2.085 1.00 94.69 94 HIS A CA 1
ATOM 791 C C . HIS A 1 94 ? -13.554 -5.046 -2.731 1.00 94.69 94 HIS A C 1
ATOM 793 O O . HIS A 1 94 ? -13.512 -4.955 -3.956 1.00 94.69 94 HIS A O 1
ATOM 799 N N . LYS A 1 95 ? -13.781 -3.987 -1.945 1.00 94.12 95 LYS A N 1
ATOM 800 C CA . LYS A 1 95 ? -13.914 -2.620 -2.474 1.00 94.12 95 LYS A CA 1
ATOM 801 C C . LYS A 1 95 ? -12.620 -2.139 -3.134 1.00 94.12 95 LYS A C 1
ATOM 803 O O . LYS A 1 95 ? -12.676 -1.548 -4.204 1.00 94.12 95 LYS A O 1
ATOM 808 N N . LEU A 1 96 ? -11.458 -2.410 -2.530 1.00 94.75 96 LEU A N 1
ATOM 809 C CA . LEU A 1 96 ? -10.171 -1.932 -3.035 1.00 94.75 96 LEU A CA 1
ATOM 810 C C . LEU A 1 96 ? -9.735 -2.648 -4.314 1.00 94.75 96 LEU A C 1
ATOM 812 O O . LEU A 1 96 ? -9.392 -1.983 -5.285 1.00 94.75 96 LEU A O 1
ATOM 816 N N . LYS A 1 97 ? -9.712 -3.988 -4.321 1.00 93.44 97 LYS A N 1
ATOM 817 C CA . LYS A 1 97 ? -9.169 -4.778 -5.447 1.00 93.44 97 LYS A CA 1
ATOM 818 C C . LYS A 1 97 ? -10.057 -5.910 -5.947 1.00 93.44 97 LYS A C 1
ATOM 820 O O . LYS A 1 97 ? -9.682 -6.598 -6.897 1.00 93.44 97 LYS A O 1
ATOM 825 N N . GLY A 1 98 ? -11.216 -6.120 -5.328 1.00 92.69 98 GLY A N 1
ATOM 826 C CA . GLY A 1 98 ? -12.162 -7.176 -5.708 1.00 92.69 98 GLY A CA 1
ATOM 827 C C . GLY A 1 98 ? -11.788 -8.571 -5.242 1.00 92.69 98 GLY A C 1
ATOM 828 O O . GLY A 1 98 ? -12.329 -9.538 -5.769 1.00 92.69 98 GLY A O 1
ATOM 829 N N . ASP A 1 99 ? -10.844 -8.678 -4.314 1.00 92.88 99 ASP A N 1
ATOM 830 C CA . ASP A 1 99 ? -10.410 -9.943 -3.734 1.00 92.88 99 ASP A CA 1
ATOM 831 C C . ASP A 1 99 ? -9.751 -9.689 -2.375 1.00 92.88 99 ASP A C 1
ATOM 833 O O . ASP A 1 99 ? -9.344 -8.558 -2.086 1.00 92.88 99 ASP A O 1
ATOM 837 N N . PHE A 1 100 ? -9.621 -10.728 -1.558 1.00 95.25 100 PHE A N 1
ATOM 838 C CA . PHE A 1 100 ? -9.010 -10.637 -0.238 1.00 95.25 100 PHE A CA 1
ATOM 839 C C . PHE A 1 100 ? -7.512 -10.301 -0.334 1.00 95.25 100 PHE A C 1
ATOM 841 O O . PHE A 1 100 ? -6.779 -10.860 -1.152 1.00 95.25 100 PHE A O 1
ATOM 848 N N . ILE A 1 101 ? -7.030 -9.383 0.511 1.00 95.62 101 ILE A N 1
ATOM 849 C CA . ILE A 1 101 ? -5.595 -9.093 0.635 1.00 95.62 101 ILE A CA 1
ATOM 850 C C . ILE A 1 101 ? -5.047 -9.957 1.764 1.00 95.62 101 ILE A C 1
ATOM 852 O O . ILE A 1 101 ? -5.271 -9.681 2.944 1.00 95.62 101 ILE A O 1
ATOM 856 N N . HIS A 1 102 ? -4.321 -11.008 1.399 1.00 94.06 102 HIS A N 1
ATOM 857 C CA . HIS A 1 102 ? -3.705 -11.898 2.372 1.00 94.06 102 HIS A CA 1
ATOM 858 C C . HIS A 1 102 ? -2.508 -11.230 3.052 1.00 94.06 102 HIS A C 1
ATOM 860 O O . HIS A 1 102 ? -1.608 -10.696 2.396 1.00 94.06 102 HIS A O 1
ATOM 866 N N . HIS A 1 103 ? -2.499 -11.299 4.381 1.00 91.44 103 HIS A N 1
ATOM 867 C CA . HIS A 1 103 ? -1.304 -11.066 5.179 1.00 91.44 103 HIS A CA 1
ATOM 868 C C . HIS A 1 103 ? -0.468 -12.345 5.195 1.00 91.44 103 HIS A C 1
ATOM 870 O O . HIS A 1 103 ? -1.012 -13.431 5.392 1.00 91.44 103 HIS A O 1
ATOM 876 N N . ASN A 1 104 ? 0.833 -12.210 4.943 1.00 84.38 104 ASN A N 1
ATOM 877 C CA . ASN A 1 104 ? 1.789 -13.300 5.074 1.00 84.38 104 ASN A CA 1
ATOM 878 C C . ASN A 1 104 ? 2.885 -12.847 6.047 1.00 84.38 104 ASN A C 1
ATOM 880 O O . ASN A 1 104 ? 3.701 -12.006 5.660 1.00 84.38 104 ASN A O 1
ATOM 884 N N . PRO A 1 105 ? 2.888 -13.336 7.299 1.00 75.38 105 PRO A N 1
ATOM 885 C CA . PRO A 1 105 ? 3.874 -12.930 8.286 1.00 75.38 105 PRO A CA 1
ATOM 886 C C . PRO A 1 105 ? 5.287 -13.280 7.827 1.00 75.38 105 PRO A C 1
ATOM 888 O O . PRO A 1 105 ? 5.551 -14.398 7.381 1.00 75.38 105 PRO A O 1
ATOM 891 N N . ASN A 1 106 ? 6.219 -12.345 7.997 1.00 72.25 106 ASN A N 1
ATOM 892 C CA . ASN A 1 106 ? 7.635 -12.613 7.780 1.00 72.25 106 ASN A CA 1
ATOM 893 C C . ASN A 1 106 ? 8.164 -13.466 8.942 1.00 72.25 106 ASN A C 1
ATOM 895 O O . ASN A 1 106 ? 8.603 -12.947 9.965 1.00 72.25 106 ASN A O 1
ATOM 899 N N . LEU A 1 107 ? 8.090 -14.790 8.792 1.00 71.69 107 LEU A N 1
ATOM 900 C CA . LEU A 1 107 ? 8.583 -15.754 9.787 1.00 71.69 107 LEU A CA 1
ATOM 901 C C . LEU A 1 107 ? 10.118 -15.854 9.811 1.00 71.69 107 LEU A C 1
ATOM 903 O O . LEU A 1 107 ? 10.690 -16.392 10.758 1.00 71.69 107 LEU A O 1
ATOM 907 N N . HIS A 1 108 ? 10.788 -15.333 8.782 1.00 67.00 108 HIS A N 1
ATOM 908 C CA . HIS A 1 108 ? 12.241 -15.332 8.653 1.00 67.00 108 HIS A CA 1
ATOM 909 C C . HIS A 1 108 ? 12.806 -13.917 8.786 1.00 67.00 108 HIS A C 1
ATOM 911 O O . HIS A 1 108 ? 12.214 -12.941 8.332 1.00 67.00 108 HIS A O 1
ATOM 917 N N . SER A 1 109 ? 13.987 -13.813 9.394 1.00 65.00 109 SER A N 1
ATOM 918 C CA . SER A 1 109 ? 14.683 -12.547 9.647 1.00 65.00 109 SER A CA 1
ATOM 919 C C . SER A 1 109 ? 15.437 -11.990 8.433 1.00 65.00 109 SER A C 1
ATOM 921 O O . SER A 1 109 ? 15.975 -10.884 8.498 1.00 65.00 109 SER A O 1
ATOM 923 N N . THR A 1 110 ? 15.506 -12.730 7.324 1.00 77.50 110 THR A N 1
ATOM 924 C CA . THR A 1 110 ? 16.194 -12.284 6.110 1.00 77.50 110 THR A CA 1
ATOM 925 C C . THR A 1 110 ? 15.318 -11.316 5.328 1.00 77.50 110 THR A C 1
ATOM 927 O O . THR A 1 110 ? 14.288 -11.705 4.784 1.00 77.50 110 THR A O 1
ATOM 930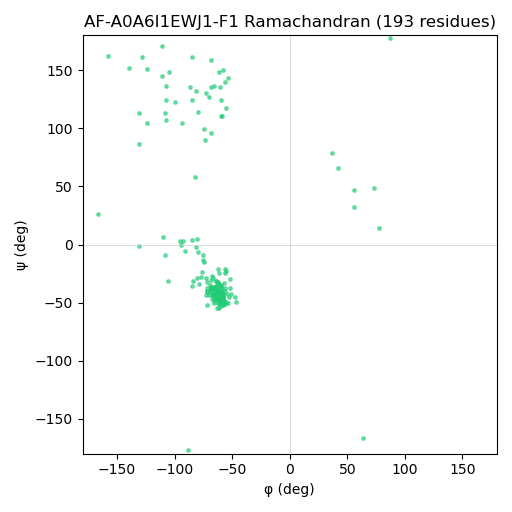 N N . VAL A 1 111 ? 15.750 -10.060 5.237 1.00 82.56 111 VAL A N 1
ATOM 931 C CA . VAL A 1 111 ? 15.075 -9.048 4.419 1.00 82.56 111 VAL A CA 1
ATOM 932 C C . VAL A 1 111 ? 15.271 -9.372 2.940 1.00 82.56 111 VAL A C 1
ATOM 934 O O . VAL A 1 111 ? 16.404 -9.481 2.468 1.00 82.56 111 VAL A O 1
ATOM 937 N N . ASN A 1 112 ? 14.176 -9.453 2.187 1.00 91.25 112 ASN A N 1
ATOM 938 C CA . ASN A 1 112 ? 14.214 -9.488 0.732 1.00 91.25 112 ASN A CA 1
ATOM 939 C C . ASN A 1 112 ? 14.691 -8.131 0.182 1.00 91.25 112 ASN A C 1
ATOM 941 O O . ASN A 1 112 ? 13.914 -7.188 0.038 1.00 91.25 112 ASN A O 1
ATOM 945 N N . ILE A 1 113 ? 15.990 -8.010 -0.107 1.00 93.25 113 ILE A N 1
ATOM 946 C CA . ILE A 1 113 ? 16.626 -6.748 -0.531 1.00 93.25 113 ILE A CA 1
ATOM 947 C C . ILE A 1 113 ? 16.022 -6.221 -1.843 1.00 93.25 113 ILE A C 1
ATOM 949 O O . ILE A 1 113 ? 15.773 -5.021 -1.966 1.00 93.25 113 ILE A O 1
ATOM 953 N N . ILE A 1 114 ? 15.755 -7.108 -2.809 1.00 94.44 114 ILE A N 1
ATOM 954 C CA . ILE A 1 114 ? 15.162 -6.739 -4.104 1.00 94.44 114 ILE A CA 1
ATOM 955 C C . ILE A 1 114 ? 13.720 -6.266 -3.905 1.00 94.44 114 ILE A C 1
ATOM 957 O O . ILE A 1 114 ? 13.339 -5.212 -4.413 1.00 94.44 114 ILE A O 1
ATOM 961 N N . GLY A 1 115 ? 12.929 -7.008 -3.125 1.00 94.38 115 GLY A N 1
ATOM 962 C CA . GLY A 1 115 ? 11.565 -6.616 -2.779 1.00 94.38 115 GLY A CA 1
ATOM 963 C C . GLY A 1 115 ? 11.522 -5.275 -2.046 1.00 94.38 115 GLY A C 1
ATOM 964 O O . GLY A 1 115 ? 10.674 -4.436 -2.345 1.00 94.38 115 GLY A O 1
ATOM 965 N N . ARG A 1 116 ? 12.467 -5.034 -1.128 1.00 95.38 116 ARG A N 1
ATOM 966 C CA . ARG A 1 116 ? 12.571 -3.778 -0.380 1.00 95.38 116 ARG A CA 1
ATOM 967 C C . ARG A 1 116 ? 12.910 -2.598 -1.288 1.00 95.38 116 ARG A C 1
ATOM 969 O O . ARG A 1 116 ? 12.312 -1.536 -1.140 1.00 95.38 116 ARG A O 1
ATOM 976 N N . TYR A 1 117 ? 13.831 -2.786 -2.233 1.00 96.06 117 TYR A N 1
ATOM 977 C CA . TYR A 1 117 ? 14.166 -1.772 -3.232 1.00 96.06 117 TYR A CA 1
ATOM 978 C C . TYR A 1 117 ? 12.937 -1.375 -4.059 1.00 96.06 117 TYR A C 1
ATOM 980 O O . TYR A 1 117 ? 12.634 -0.190 -4.194 1.00 96.06 117 TYR A O 1
ATOM 988 N N . TRP A 1 118 ? 12.188 -2.358 -4.569 1.00 96.38 118 TRP A N 1
ATOM 989 C CA . TRP A 1 118 ? 10.992 -2.075 -5.363 1.00 96.38 118 TRP A CA 1
ATOM 990 C C . TRP A 1 118 ? 9.854 -1.491 -4.537 1.00 96.38 118 TRP A C 1
ATOM 992 O O . TRP A 1 118 ? 9.161 -0.606 -5.031 1.00 96.38 118 TRP A O 1
ATOM 1002 N N . PHE A 1 119 ? 9.689 -1.904 -3.281 1.00 97.12 119 PHE A N 1
ATOM 1003 C CA . PHE A 1 119 ? 8.769 -1.242 -2.360 1.00 97.12 119 PHE A CA 1
ATOM 1004 C C . PHE A 1 119 ? 9.091 0.251 -2.226 1.00 97.12 119 PHE A C 1
ATOM 1006 O O . PHE A 1 119 ? 8.202 1.081 -2.416 1.00 97.12 119 PHE A O 1
ATOM 1013 N N . ASP A 1 120 ? 10.354 0.595 -1.956 1.00 97.19 120 ASP A N 1
ATOM 1014 C CA . ASP A 1 120 ? 10.777 1.988 -1.805 1.00 97.19 120 ASP A CA 1
ATOM 1015 C C . ASP A 1 120 ? 10.537 2.784 -3.095 1.00 97.19 120 ASP A C 1
ATOM 1017 O O . ASP A 1 120 ? 9.997 3.892 -3.053 1.00 97.19 120 ASP A O 1
ATOM 1021 N N . TRP A 1 121 ? 10.880 2.202 -4.247 1.00 96.38 121 TRP A N 1
ATOM 1022 C CA . TRP A 1 121 ? 10.672 2.827 -5.550 1.00 96.38 121 TRP A CA 1
ATOM 1023 C C . TRP A 1 121 ? 9.186 3.072 -5.835 1.00 96.38 121 TRP A C 1
ATOM 1025 O O . TRP A 1 121 ? 8.804 4.194 -6.166 1.00 96.38 121 TRP A O 1
ATOM 1035 N N . LEU A 1 122 ? 8.332 2.055 -5.664 1.00 97.00 122 LEU A N 1
ATOM 1036 C CA . LEU A 1 122 ? 6.884 2.150 -5.884 1.00 97.00 122 LEU A CA 1
ATOM 1037 C C . LEU A 1 122 ? 6.256 3.188 -4.954 1.00 97.00 122 LEU A C 1
ATOM 1039 O O . LEU A 1 122 ? 5.434 4.002 -5.384 1.00 97.00 122 LEU A O 1
ATOM 1043 N N . TYR A 1 123 ? 6.673 3.181 -3.688 1.00 97.38 123 TYR A N 1
ATOM 1044 C CA . TYR A 1 123 ? 6.213 4.132 -2.695 1.00 97.38 123 TYR A CA 1
ATOM 1045 C C . TYR A 1 123 ? 6.573 5.563 -3.099 1.00 97.38 123 TYR A C 1
ATOM 1047 O O . TYR A 1 123 ? 5.689 6.411 -3.184 1.00 97.38 123 TYR A O 1
ATOM 1055 N N . LEU A 1 124 ? 7.852 5.844 -3.365 1.00 95.56 124 LEU A N 1
ATOM 1056 C CA . LEU A 1 124 ? 8.320 7.191 -3.712 1.00 95.56 124 LEU A CA 1
ATOM 1057 C C . LEU A 1 124 ? 7.794 7.656 -5.072 1.00 95.56 124 LEU A C 1
ATOM 1059 O O . LEU A 1 124 ? 7.635 8.856 -5.309 1.00 95.56 124 LEU A O 1
ATOM 1063 N N . PHE A 1 125 ? 7.505 6.713 -5.967 1.00 95.19 125 PHE A N 1
ATOM 1064 C CA . PHE A 1 125 ? 6.842 7.007 -7.221 1.00 95.19 125 PHE A CA 1
ATOM 1065 C C . PHE A 1 125 ? 5.413 7.506 -6.962 1.00 95.19 125 PHE A C 1
ATOM 1067 O O . PHE A 1 125 ? 5.039 8.567 -7.458 1.00 95.19 125 PHE A O 1
ATOM 1074 N N . LEU A 1 126 ? 4.608 6.808 -6.160 1.00 95.31 126 LEU A N 1
ATOM 1075 C CA . LEU A 1 126 ? 3.200 7.176 -5.972 1.00 95.31 126 LEU A CA 1
ATOM 1076 C C . LEU A 1 126 ? 2.962 8.259 -4.918 1.00 95.31 126 LEU A C 1
ATOM 1078 O O . LEU A 1 126 ? 2.026 9.042 -5.074 1.00 95.31 126 LEU A O 1
ATOM 1082 N N . PHE A 1 127 ? 3.786 8.340 -3.878 1.00 95.06 127 PHE A N 1
ATOM 1083 C CA . PHE A 1 127 ? 3.526 9.156 -2.693 1.00 95.06 127 PHE A CA 1
ATOM 1084 C C . PHE A 1 127 ? 4.697 10.069 -2.337 1.00 95.06 127 PHE A C 1
ATOM 1086 O O . PHE A 1 127 ? 5.851 9.829 -2.696 1.00 95.06 127 PHE A O 1
ATOM 1093 N N . LYS A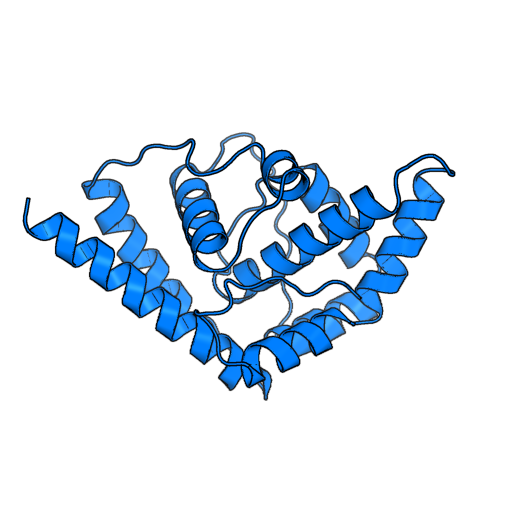 1 128 ? 4.395 11.096 -1.536 1.00 91.81 128 LYS A N 1
ATOM 1094 C CA . LYS A 1 128 ? 5.397 11.928 -0.868 1.00 91.81 128 LYS A CA 1
ATOM 1095 C C . LYS A 1 128 ? 5.422 11.602 0.632 1.00 91.81 128 LYS A C 1
ATOM 1097 O O . LYS A 1 128 ? 4.483 11.985 1.341 1.00 91.81 128 LYS A O 1
ATOM 1102 N N . PRO A 1 129 ? 6.461 10.914 1.143 1.00 92.75 129 PRO A N 1
ATOM 1103 C CA . PRO A 1 129 ? 6.565 10.643 2.572 1.00 92.75 129 PRO A CA 1
ATOM 1104 C C . PRO A 1 129 ? 6.820 11.941 3.342 1.00 92.75 129 PRO A C 1
ATOM 1106 O O . PRO A 1 129 ? 7.665 12.756 2.966 1.00 92.75 129 PRO A O 1
ATOM 1109 N N . ASN A 1 130 ? 6.111 12.120 4.454 1.00 91.62 130 ASN A N 1
ATOM 1110 C CA . ASN A 1 130 ? 6.463 13.122 5.460 1.00 91.62 130 ASN A CA 1
ATOM 1111 C C . ASN A 1 130 ? 7.439 12.517 6.487 1.00 91.62 130 ASN A C 1
ATOM 1113 O O . ASN A 1 130 ? 7.829 11.356 6.376 1.00 91.62 130 ASN A O 1
ATOM 1117 N N . GLN A 1 131 ? 7.816 13.284 7.513 1.00 92.81 131 GLN A N 1
ATOM 1118 C CA . GLN A 1 131 ? 8.750 12.823 8.547 1.00 92.81 131 GLN A CA 1
ATOM 1119 C C . GLN A 1 131 ? 8.296 11.527 9.245 1.00 92.81 131 GLN A C 1
ATOM 1121 O O . GLN A 1 131 ? 9.123 10.671 9.556 1.00 92.81 131 GLN A O 1
ATOM 1126 N N . ILE A 1 132 ? 6.990 11.364 9.477 1.00 91.25 132 ILE A N 1
ATOM 1127 C CA . ILE A 1 132 ? 6.445 10.154 10.099 1.00 91.25 132 ILE A CA 1
ATOM 1128 C C . ILE A 1 132 ? 6.502 8.988 9.116 1.00 91.25 132 ILE A C 1
ATOM 1130 O O . ILE A 1 132 ? 6.951 7.922 9.512 1.00 91.25 132 ILE A O 1
ATOM 1134 N N . GLY A 1 133 ? 6.142 9.188 7.845 1.00 93.25 133 GLY A N 1
ATOM 1135 C CA . GLY A 1 133 ? 6.295 8.174 6.797 1.00 93.25 133 GLY A CA 1
ATOM 1136 C C . GLY A 1 133 ? 7.740 7.679 6.687 1.00 93.25 133 GLY A C 1
ATOM 1137 O O . GLY A 1 133 ? 7.990 6.482 6.795 1.00 93.25 133 GLY A O 1
ATOM 1138 N N . TRP A 1 134 ? 8.710 8.596 6.605 1.00 95.81 134 TRP A N 1
ATOM 1139 C CA . TRP A 1 134 ? 10.143 8.267 6.623 1.00 95.81 134 TRP A CA 1
ATOM 1140 C C . TRP A 1 134 ? 10.538 7.404 7.826 1.00 95.81 134 TRP A C 1
ATOM 1142 O O . TRP A 1 134 ? 11.255 6.414 7.676 1.00 95.81 134 TRP A O 1
ATOM 1152 N N . LYS A 1 135 ? 10.050 7.752 9.021 1.00 95.31 135 LYS A N 1
ATOM 1153 C CA . LYS A 1 135 ? 10.320 6.991 10.244 1.00 95.31 135 LYS A CA 1
ATOM 1154 C C . LYS A 1 135 ? 9.627 5.625 10.246 1.00 95.31 135 LYS A C 1
ATOM 1156 O O . LYS A 1 135 ? 10.240 4.649 10.664 1.00 95.31 135 LYS A O 1
ATOM 1161 N N . SER A 1 136 ? 8.383 5.545 9.775 1.00 95.06 136 SER A N 1
ATOM 1162 C CA . SER A 1 136 ? 7.592 4.309 9.728 1.00 95.06 136 SER A CA 1
ATOM 1163 C C . SER A 1 136 ? 8.267 3.231 8.886 1.00 95.06 136 SER A C 1
ATOM 1165 O O . SER A 1 136 ? 8.227 2.066 9.269 1.00 95.06 136 SER A O 1
ATOM 1167 N N . TRP A 1 137 ? 8.922 3.607 7.785 1.00 96.25 137 TRP A N 1
ATOM 1168 C CA . TRP A 1 137 ? 9.584 2.675 6.861 1.00 96.25 137 TRP A CA 1
ATOM 1169 C C . TRP A 1 137 ? 11.086 2.484 7.117 1.00 96.25 137 TRP A C 1
ATOM 1171 O O . TRP A 1 137 ? 11.750 1.733 6.397 1.00 96.25 137 TRP A O 1
ATOM 1181 N N . ASN A 1 138 ? 11.613 3.125 8.167 1.00 95.12 138 ASN A N 1
ATOM 1182 C CA . ASN A 1 138 ? 13.036 3.143 8.506 1.00 95.12 138 ASN A CA 1
ATOM 1183 C C . ASN A 1 138 ? 13.915 3.645 7.342 1.00 95.12 138 ASN A C 1
ATOM 1185 O O . ASN A 1 138 ? 14.916 3.024 6.990 1.00 95.12 138 ASN A O 1
ATOM 1189 N N . GLY A 1 139 ? 13.515 4.758 6.722 1.00 95.31 139 GLY A N 1
ATOM 1190 C CA . GLY A 1 139 ? 14.165 5.295 5.525 1.00 95.31 139 GLY A CA 1
ATOM 1191 C C . GLY A 1 139 ? 13.625 4.717 4.216 1.00 95.31 139 GLY A C 1
ATOM 1192 O O . GLY A 1 139 ? 12.758 3.851 4.231 1.00 95.31 139 GLY A O 1
ATOM 1193 N N . PHE A 1 140 ? 14.147 5.209 3.091 1.00 96.12 140 PHE A N 1
ATOM 1194 C CA . PHE A 1 140 ? 13.860 4.737 1.732 1.00 96.12 140 PHE A CA 1
ATOM 1195 C C . PHE A 1 140 ? 15.147 4.715 0.902 1.00 96.12 140 PHE A C 1
ATOM 1197 O O . PHE A 1 140 ? 16.046 5.521 1.142 1.00 96.12 140 PHE A O 1
ATOM 1204 N N . MET A 1 141 ? 15.211 3.830 -0.094 1.00 94.44 141 MET A N 1
ATOM 1205 C CA . MET A 1 141 ? 16.318 3.683 -1.047 1.00 94.44 141 MET A CA 1
ATOM 1206 C C . MET A 1 141 ? 17.676 3.438 -0.369 1.00 94.44 141 MET A C 1
ATOM 1208 O O . MET A 1 141 ? 18.719 3.860 -0.863 1.00 94.44 141 MET A O 1
ATOM 1212 N N . LEU A 1 142 ? 17.673 2.749 0.778 1.00 90.00 142 LEU A N 1
ATOM 1213 C CA . LEU A 1 142 ? 18.900 2.395 1.506 1.00 90.00 142 LEU A CA 1
ATOM 1214 C C . LEU A 1 142 ? 19.655 1.233 0.847 1.00 90.00 142 LEU A C 1
ATOM 1216 O O . LEU A 1 142 ? 20.859 1.082 1.040 1.00 90.00 142 LEU A O 1
ATOM 1220 N N . GLN A 1 143 ? 18.942 0.411 0.074 1.00 86.88 143 GLN A N 1
ATOM 1221 C CA . GLN A 1 143 ? 19.508 -0.720 -0.650 1.00 86.88 143 GLN A CA 1
ATOM 1222 C C . GLN A 1 143 ? 20.029 -0.273 -2.014 1.00 86.88 143 GLN A C 1
ATOM 1224 O O . GLN A 1 143 ? 19.346 0.448 -2.742 1.00 86.88 143 GLN A O 1
ATOM 1229 N N . LYS A 1 144 ? 21.223 -0.742 -2.382 1.00 88.56 144 LYS A N 1
ATOM 1230 C CA . LYS A 1 144 ? 21.794 -0.552 -3.718 1.00 88.56 144 LYS A CA 1
ATOM 1231 C C . LYS A 1 144 ? 21.742 -1.875 -4.469 1.00 88.56 144 LYS A C 1
ATOM 1233 O O . LYS A 1 144 ? 22.265 -2.872 -3.982 1.00 88.56 144 LYS A O 1
ATOM 1238 N N . LEU A 1 145 ? 21.120 -1.864 -5.641 1.00 90.06 145 LEU A N 1
ATOM 1239 C CA . LEU A 1 145 ? 21.106 -2.993 -6.566 1.00 90.06 145 LEU A CA 1
ATOM 1240 C C . LEU A 1 145 ? 22.053 -2.709 -7.732 1.00 90.06 145 LEU A C 1
ATOM 1242 O O . LEU A 1 145 ? 22.209 -1.555 -8.135 1.00 90.06 145 LEU A O 1
ATOM 1246 N N . SER A 1 146 ? 22.668 -3.755 -8.283 1.00 91.69 146 SER A N 1
ATOM 1247 C CA . SER A 1 146 ? 23.374 -3.651 -9.559 1.00 91.69 146 SER A CA 1
ATOM 1248 C C . SER A 1 146 ? 22.387 -3.419 -10.702 1.00 91.69 146 SER A C 1
ATOM 1250 O O . SER A 1 146 ? 21.210 -3.782 -10.623 1.00 91.69 146 SER A O 1
ATOM 1252 N N . GLU A 1 147 ? 22.873 -2.885 -11.818 1.00 89.62 147 GLU A N 1
ATOM 1253 C CA . GLU A 1 147 ? 22.045 -2.679 -13.009 1.00 89.62 147 GLU A CA 1
ATOM 1254 C C . GLU A 1 147 ? 21.435 -3.987 -13.525 1.00 89.62 147 GLU A C 1
ATOM 1256 O O . GLU A 1 147 ? 20.263 -4.034 -13.899 1.00 89.62 147 GLU A O 1
ATOM 1261 N N . SER A 1 148 ? 22.198 -5.082 -13.459 1.00 89.88 148 SER A N 1
ATOM 1262 C CA . SER A 1 148 ? 21.722 -6.420 -13.813 1.00 89.88 148 SER A CA 1
ATOM 1263 C C . SER A 1 148 ? 20.586 -6.900 -12.904 1.00 89.88 148 SER A C 1
ATOM 1265 O O . SER A 1 148 ? 19.603 -7.451 -13.400 1.00 89.88 148 SER A O 1
ATOM 1267 N N . GLN A 1 149 ? 20.673 -6.651 -11.592 1.00 93.00 149 GLN A N 1
ATOM 1268 C CA . GLN A 1 149 ? 19.607 -6.973 -10.642 1.00 93.00 149 GLN A CA 1
ATOM 1269 C C . GLN A 1 149 ? 18.352 -6.140 -10.910 1.00 93.00 149 GLN A C 1
ATOM 1271 O O . GLN A 1 149 ? 17.251 -6.694 -10.920 1.00 93.00 149 GLN A O 1
ATOM 1276 N N . ILE A 1 150 ? 18.503 -4.837 -11.166 1.00 91.94 150 ILE A N 1
ATOM 1277 C CA . ILE A 1 150 ? 17.384 -3.940 -11.489 1.00 91.94 150 ILE A CA 1
ATOM 1278 C C . ILE A 1 150 ? 16.693 -4.413 -12.769 1.00 91.94 150 ILE A C 1
ATOM 1280 O O . ILE A 1 150 ? 15.485 -4.631 -12.753 1.00 91.94 150 ILE A O 1
ATOM 1284 N N . LYS A 1 151 ? 17.445 -4.657 -13.848 1.00 89.31 151 LYS A N 1
ATOM 1285 C CA . LYS A 1 151 ? 16.896 -5.088 -15.142 1.00 89.31 151 LYS A CA 1
ATOM 1286 C C . LYS A 1 151 ? 16.165 -6.429 -15.055 1.00 89.31 151 LYS A C 1
ATOM 1288 O O . LYS A 1 151 ? 15.078 -6.577 -15.608 1.00 89.31 151 LYS A O 1
ATOM 1293 N N . ALA A 1 152 ? 16.743 -7.406 -14.354 1.00 90.38 152 ALA A N 1
ATOM 1294 C CA . ALA A 1 152 ? 16.125 -8.720 -14.195 1.00 90.38 152 ALA A CA 1
ATOM 1295 C C . ALA A 1 152 ? 14.846 -8.657 -13.342 1.00 90.38 152 ALA A C 1
ATOM 1297 O O . ALA A 1 152 ? 13.832 -9.264 -13.684 1.00 90.38 152 ALA A O 1
ATOM 1298 N N . SER A 1 153 ? 14.872 -7.908 -12.236 1.00 93.62 153 SER A N 1
ATOM 1299 C CA . SER A 1 153 ? 13.742 -7.846 -11.302 1.00 93.62 153 SER A CA 1
ATOM 1300 C C . SER A 1 153 ? 12.618 -6.904 -11.747 1.00 93.62 153 SER A C 1
ATOM 1302 O O . SER A 1 153 ? 11.455 -7.192 -11.464 1.00 93.62 153 SER A O 1
ATOM 1304 N N . SER A 1 154 ? 12.914 -5.841 -12.504 1.00 94.19 154 SER A N 1
ATOM 1305 C CA . SER A 1 154 ? 11.896 -4.934 -13.054 1.00 94.19 154 SER A CA 1
ATOM 1306 C C . SER A 1 154 ? 10.981 -5.639 -14.057 1.00 94.19 154 SER A C 1
ATOM 1308 O O . SER A 1 154 ? 9.777 -5.391 -14.071 1.00 94.19 154 SER A O 1
ATOM 1310 N N . TYR A 1 155 ? 11.519 -6.563 -14.861 1.00 91.75 155 TYR A N 1
ATOM 1311 C CA . TYR A 1 155 ? 10.723 -7.385 -15.773 1.00 91.75 155 TYR A CA 1
ATOM 1312 C C . TYR A 1 155 ? 9.686 -8.227 -15.019 1.00 91.75 155 TYR A C 1
ATOM 1314 O O . TYR A 1 155 ? 8.505 -8.210 -15.371 1.00 91.75 155 TYR A O 1
ATOM 1322 N N . ASN A 1 156 ? 10.109 -8.901 -13.946 1.00 93.62 156 ASN A N 1
ATOM 1323 C CA . ASN A 1 156 ? 9.217 -9.703 -13.107 1.00 93.62 156 ASN A CA 1
ATOM 1324 C C . ASN A 1 156 ? 8.143 -8.836 -12.439 1.00 93.62 156 ASN A C 1
ATOM 1326 O O . ASN A 1 156 ? 6.970 -9.202 -12.462 1.00 93.62 156 ASN A O 1
ATOM 1330 N N . LEU A 1 157 ? 8.517 -7.657 -11.933 1.00 95.88 157 LEU A N 1
ATOM 1331 C CA . LEU A 1 157 ? 7.573 -6.705 -11.350 1.00 95.88 157 LEU A CA 1
ATOM 1332 C C . LEU A 1 157 ? 6.533 -6.220 -12.376 1.00 95.88 157 LEU A C 1
ATOM 1334 O O . LEU A 1 157 ? 5.342 -6.168 -12.078 1.00 95.88 157 LEU A O 1
ATOM 1338 N N . ILE A 1 158 ? 6.955 -5.906 -13.606 1.00 95.62 158 ILE A N 1
ATOM 1339 C CA . ILE A 1 158 ? 6.043 -5.523 -14.695 1.00 95.62 158 ILE A CA 1
ATOM 1340 C C . ILE A 1 158 ? 5.066 -6.659 -15.013 1.00 95.62 158 ILE A C 1
ATOM 1342 O O . ILE A 1 158 ? 3.878 -6.401 -15.218 1.00 95.62 158 ILE A O 1
ATOM 1346 N N . LEU A 1 159 ? 5.553 -7.901 -15.107 1.00 94.75 159 LEU A N 1
ATOM 1347 C CA . LEU A 1 159 ? 4.698 -9.061 -15.364 1.00 94.75 159 LEU A CA 1
ATOM 1348 C C . LEU A 1 159 ? 3.678 -9.263 -14.248 1.00 94.75 159 LEU A C 1
ATOM 1350 O O . LEU A 1 159 ? 2.509 -9.506 -14.536 1.00 94.75 159 LEU A O 1
ATOM 1354 N N . GLU A 1 160 ? 4.104 -9.126 -12.998 1.00 95.56 160 GLU A N 1
ATOM 1355 C CA . GLU A 1 160 ? 3.217 -9.232 -11.850 1.00 95.56 160 GLU A CA 1
ATOM 1356 C C . GLU A 1 160 ? 2.113 -8.174 -11.900 1.00 95.56 160 GLU A C 1
ATOM 1358 O O . GLU A 1 160 ? 0.940 -8.538 -11.913 1.00 95.56 160 GLU A O 1
ATOM 1363 N N . ILE A 1 161 ? 2.466 -6.891 -12.049 1.00 95.56 161 ILE A N 1
ATOM 1364 C CA . ILE A 1 161 ? 1.492 -5.788 -12.133 1.00 95.56 161 ILE A CA 1
ATOM 1365 C C . ILE A 1 161 ? 0.483 -6.022 -13.269 1.00 95.56 161 ILE A C 1
ATOM 1367 O O . ILE A 1 161 ? -0.709 -5.770 -13.102 1.00 95.56 161 ILE A O 1
ATOM 1371 N N . LYS A 1 162 ? 0.933 -6.525 -14.428 1.00 93.75 162 LYS A N 1
ATOM 1372 C CA . LYS A 1 162 ? 0.046 -6.846 -15.562 1.00 93.75 162 LYS A CA 1
ATOM 1373 C C . LYS A 1 162 ? -0.924 -7.985 -15.261 1.00 93.75 162 LYS A C 1
ATOM 1375 O O . LYS A 1 162 ? -2.050 -7.959 -15.752 1.00 93.75 162 LYS A O 1
ATOM 1380 N N . ASN A 1 163 ? -0.467 -8.986 -14.515 1.00 92.00 163 ASN A N 1
ATOM 1381 C CA . ASN A 1 163 ? -1.218 -10.205 -14.232 1.00 92.00 163 ASN A CA 1
ATOM 1382 C C . ASN A 1 163 ? -2.053 -10.105 -12.947 1.00 92.00 163 ASN A C 1
ATOM 1384 O O . ASN A 1 163 ? -2.833 -11.015 -12.658 1.00 92.00 163 ASN A O 1
ATOM 1388 N N . THR A 1 164 ? -1.924 -9.016 -12.184 1.00 88.12 164 THR A N 1
ATOM 1389 C CA . THR A 1 164 ? -2.747 -8.758 -11.004 1.00 88.12 164 THR A CA 1
ATOM 1390 C C . THR A 1 164 ? -4.229 -8.793 -11.376 1.00 88.12 164 THR A C 1
ATOM 1392 O O . THR A 1 164 ? -4.731 -7.988 -12.162 1.00 88.12 164 THR A O 1
ATOM 1395 N N . ASN A 1 165 ? -4.955 -9.746 -10.788 1.00 83.50 165 ASN A N 1
ATOM 1396 C CA . ASN A 1 165 ? -6.375 -9.939 -11.055 1.00 83.50 165 ASN A CA 1
ATOM 1397 C C . ASN A 1 165 ? -7.203 -8.845 -10.363 1.00 83.50 165 ASN A C 1
ATOM 1399 O O . ASN A 1 165 ? -7.464 -8.902 -9.155 1.00 83.50 165 ASN A O 1
ATOM 1403 N N . LEU A 1 166 ? -7.589 -7.839 -11.144 1.00 84.62 166 LEU A N 1
ATOM 1404 C CA . LEU A 1 166 ? -8.457 -6.740 -10.738 1.00 84.62 166 LEU A CA 1
ATOM 1405 C C . LEU A 1 166 ? -9.885 -7.012 -11.220 1.00 84.62 166 LEU A C 1
ATOM 1407 O O . LEU A 1 166 ? -10.128 -7.172 -12.420 1.00 84.62 166 LEU A O 1
ATOM 1411 N N . LYS A 1 167 ? -10.834 -7.045 -10.285 1.00 79.69 167 LYS A N 1
ATOM 1412 C CA . LYS A 1 167 ? -12.265 -7.280 -10.550 1.00 79.69 167 LYS A CA 1
ATOM 1413 C C . LYS A 1 167 ? -13.066 -5.996 -10.286 1.00 79.69 167 LYS A C 1
ATOM 1415 O O . LYS A 1 167 ?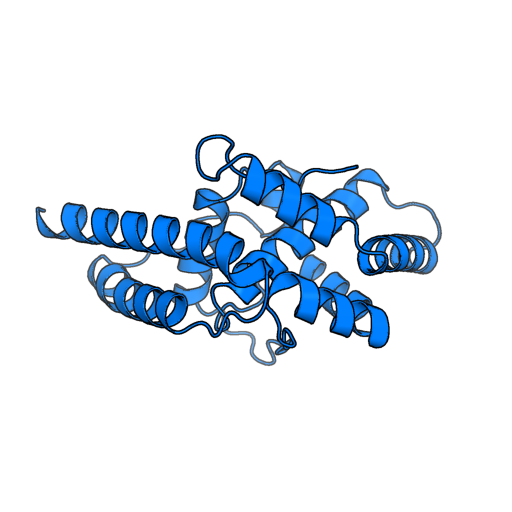 -12.502 -5.050 -9.755 1.00 79.69 167 LYS A O 1
ATOM 1420 N N . GLY A 1 168 ? -14.348 -5.968 -10.654 1.00 80.69 168 GLY A N 1
ATOM 1421 C CA . GLY A 1 168 ? -15.297 -4.908 -10.269 1.00 80.69 168 GLY A CA 1
ATOM 1422 C C . GLY A 1 168 ? -14.991 -3.491 -10.781 1.00 80.69 168 GLY A C 1
ATOM 1423 O O . GLY A 1 168 ? -14.148 -3.293 -11.659 1.00 80.69 168 GLY A O 1
ATOM 1424 N N . ASP A 1 169 ? -15.688 -2.505 -10.213 1.00 74.12 169 ASP A N 1
ATOM 1425 C CA . ASP A 1 169 ? -15.616 -1.081 -10.585 1.00 74.12 169 ASP A CA 1
ATOM 1426 C C . ASP A 1 169 ? -14.230 -0.461 -10.319 1.00 74.12 169 ASP A C 1
ATOM 1428 O O . ASP A 1 169 ? -13.743 0.388 -11.069 1.00 74.12 169 ASP A O 1
ATOM 1432 N N . GLN A 1 170 ? -13.534 -0.957 -9.297 1.00 82.94 170 GLN A N 1
ATOM 1433 C CA . GLN A 1 170 ? -12.167 -0.599 -8.919 1.00 82.94 170 GLN A CA 1
ATOM 1434 C C . GLN A 1 170 ? -11.130 -0.930 -9.997 1.00 82.94 170 GLN A C 1
ATOM 1436 O O . GLN A 1 170 ? -10.046 -0.335 -10.015 1.00 82.94 170 GLN A O 1
ATOM 1441 N N . LYS A 1 171 ? -11.448 -1.852 -10.919 1.00 88.50 171 LYS A N 1
ATOM 1442 C CA . LYS A 1 171 ? -10.540 -2.275 -11.990 1.00 88.50 171 LYS A CA 1
ATOM 1443 C C . LYS A 1 171 ? -10.042 -1.088 -12.800 1.00 88.50 171 LYS A C 1
ATOM 1445 O O . LYS A 1 171 ? -8.853 -1.041 -13.095 1.00 88.50 171 LYS A O 1
ATOM 1450 N N . TYR A 1 172 ? -10.911 -0.136 -13.139 1.00 90.75 172 TYR A N 1
ATOM 1451 C CA . TYR A 1 172 ? -10.519 1.047 -13.908 1.00 90.75 172 TYR A CA 1
ATOM 1452 C C . TYR A 1 172 ? -9.409 1.832 -13.191 1.00 90.75 172 TYR A C 1
ATOM 1454 O O . TYR A 1 172 ? -8.343 2.066 -13.759 1.00 90.75 172 TYR A O 1
ATOM 1462 N N . HIS A 1 173 ? -9.638 2.158 -11.919 1.00 93.00 173 HIS A N 1
ATOM 1463 C CA . HIS A 1 173 ? -8.763 3.002 -11.108 1.00 93.00 173 HIS A CA 1
ATOM 1464 C C . HIS A 1 173 ? -7.406 2.347 -10.831 1.00 93.00 173 HIS A C 1
ATOM 1466 O O . HIS A 1 173 ? -6.359 2.971 -11.000 1.00 93.00 173 HIS A O 1
ATOM 1472 N N . LEU A 1 174 ? -7.398 1.060 -10.478 1.00 93.62 174 LEU A N 1
ATOM 1473 C CA . LEU A 1 174 ? -6.150 0.327 -10.259 1.00 93.62 174 LEU A CA 1
ATOM 1474 C C . LEU A 1 174 ? -5.412 0.014 -11.571 1.00 93.62 174 LEU A C 1
ATOM 1476 O O . LEU A 1 174 ? -4.181 -0.021 -11.582 1.00 93.62 174 LEU A O 1
ATOM 1480 N N . THR A 1 175 ? -6.126 -0.144 -12.692 1.00 93.19 175 THR A N 1
ATOM 1481 C CA . THR A 1 175 ? -5.502 -0.295 -14.020 1.00 93.19 175 THR A CA 1
ATOM 1482 C C . THR A 1 175 ? -4.816 0.996 -14.464 1.00 93.19 175 THR A C 1
ATOM 1484 O O . THR A 1 175 ? -3.742 0.926 -15.057 1.00 93.19 175 THR A O 1
ATOM 1487 N N . GLU A 1 176 ? -5.397 2.165 -14.179 1.00 93.94 176 GLU A N 1
ATOM 1488 C CA . GLU A 1 176 ? -4.763 3.465 -14.447 1.00 93.94 176 GLU A CA 1
ATOM 1489 C C . GLU A 1 176 ? -3.397 3.559 -13.753 1.00 93.94 176 GLU A C 1
ATOM 1491 O O . GLU A 1 176 ? -2.385 3.801 -14.411 1.00 93.94 176 GLU A O 1
ATOM 1496 N N . ILE A 1 177 ? -3.349 3.258 -12.451 1.00 95.12 177 ILE A N 1
ATOM 1497 C CA . ILE A 1 177 ? -2.097 3.257 -11.682 1.00 95.12 177 ILE A CA 1
ATOM 1498 C C . ILE A 1 177 ? -1.127 2.196 -12.221 1.00 95.12 177 ILE A C 1
ATOM 1500 O O . ILE A 1 177 ? 0.058 2.471 -12.395 1.00 95.12 177 ILE A O 1
ATOM 1504 N N . SER A 1 178 ? -1.621 0.996 -12.535 1.00 95.38 178 SER A N 1
ATOM 1505 C CA . SER A 1 178 ? -0.799 -0.097 -13.072 1.00 95.38 178 SER A CA 1
ATOM 1506 C C . SER A 1 178 ? -0.112 0.287 -14.383 1.00 95.38 178 SER A C 1
ATOM 1508 O O . SER A 1 178 ? 1.080 0.035 -14.548 1.00 95.38 178 SER A O 1
ATOM 1510 N N . LYS A 1 179 ? -0.834 0.931 -15.311 1.00 94.06 179 LYS A N 1
ATOM 1511 C CA . LYS A 1 179 ? -0.276 1.401 -16.590 1.00 94.06 179 LYS A CA 1
ATOM 1512 C C . LYS A 1 179 ? 0.838 2.418 -16.373 1.00 94.06 179 LYS A C 1
ATOM 1514 O O . LYS A 1 179 ? 1.920 2.237 -16.920 1.00 94.06 179 LYS A O 1
ATOM 1519 N N . LEU A 1 180 ? 0.596 3.404 -15.513 1.00 94.56 180 LEU A N 1
ATOM 1520 C CA . LEU A 1 180 ? 1.576 4.426 -15.161 1.00 94.56 180 LEU A CA 1
ATOM 1521 C C . LEU A 1 180 ? 2.863 3.822 -14.569 1.00 94.56 180 LEU A C 1
ATOM 1523 O O . LEU A 1 180 ? 3.969 4.206 -14.948 1.00 94.56 180 LEU A O 1
ATOM 1527 N N . LEU A 1 181 ? 2.726 2.861 -13.649 1.00 95.12 181 LEU A N 1
ATOM 1528 C CA . LEU A 1 181 ? 3.869 2.157 -13.063 1.00 95.12 181 LEU A CA 1
ATOM 1529 C C . LEU A 1 181 ? 4.657 1.390 -14.131 1.00 95.12 181 LEU A C 1
ATOM 1531 O O . LEU A 1 181 ? 5.881 1.488 -14.182 1.00 95.12 181 LEU A O 1
ATOM 1535 N N . ILE A 1 182 ? 3.962 0.654 -15.002 1.00 94.75 182 ILE A N 1
ATOM 1536 C CA . ILE A 1 182 ? 4.585 -0.132 -16.074 1.00 94.75 182 ILE A CA 1
ATOM 1537 C C . ILE A 1 182 ? 5.335 0.767 -17.060 1.00 94.75 182 ILE A C 1
ATOM 1539 O O . ILE A 1 182 ? 6.435 0.405 -17.476 1.00 94.75 182 ILE A O 1
ATOM 1543 N N . GLU A 1 183 ? 4.752 1.896 -17.460 1.00 94.00 183 GLU A N 1
ATOM 1544 C CA . GLU A 1 183 ? 5.398 2.866 -18.351 1.00 94.00 183 GLU A CA 1
ATOM 1545 C C . GLU A 1 183 ? 6.699 3.368 -17.732 1.00 94.00 183 GLU A C 1
ATOM 1547 O O . GLU A 1 183 ? 7.764 3.196 -18.325 1.00 94.00 183 GLU A O 1
ATOM 1552 N N . LYS A 1 184 ? 6.657 3.834 -16.478 1.00 92.75 184 LYS A N 1
ATOM 1553 C CA . LYS A 1 184 ? 7.869 4.336 -15.832 1.00 92.75 184 LYS A CA 1
ATOM 1554 C C . LYS A 1 184 ? 8.942 3.258 -15.638 1.00 92.75 184 LYS A C 1
ATOM 1556 O O . LYS A 1 184 ? 10.122 3.537 -15.837 1.00 92.75 184 LYS A O 1
ATOM 1561 N N . LEU A 1 185 ? 8.557 2.035 -15.269 1.00 91.69 185 LEU A N 1
ATOM 1562 C CA . LEU A 1 185 ? 9.501 0.922 -15.112 1.00 91.69 185 LEU A CA 1
ATOM 1563 C C . LEU A 1 185 ? 10.204 0.570 -16.434 1.00 91.69 185 LEU A C 1
ATOM 1565 O O . LEU A 1 185 ? 11.376 0.193 -16.427 1.00 91.69 185 LEU A O 1
ATOM 1569 N N . LYS A 1 186 ? 9.516 0.704 -17.575 1.00 89.19 186 LYS A N 1
ATOM 1570 C CA . LYS A 1 186 ? 10.122 0.502 -18.899 1.00 89.19 186 LYS A CA 1
ATOM 1571 C C . LYS A 1 186 ? 11.102 1.615 -19.257 1.00 89.19 186 LYS A C 1
ATOM 1573 O O . LYS A 1 186 ? 12.189 1.296 -19.734 1.00 89.19 186 LYS A O 1
ATOM 1578 N N . ASP A 1 187 ? 10.752 2.871 -18.991 1.00 84.50 187 ASP A N 1
ATOM 1579 C CA . ASP A 1 187 ? 11.626 4.015 -19.276 1.00 84.50 187 ASP A CA 1
ATOM 1580 C C . ASP A 1 187 ? 12.948 3.894 -18.511 1.00 84.50 187 ASP A C 1
ATOM 1582 O O . ASP A 1 187 ? 14.024 3.977 -19.106 1.00 84.50 187 ASP A O 1
ATOM 1586 N N . SER A 1 188 ? 12.880 3.567 -17.216 1.00 76.12 188 SER A N 1
ATOM 1587 C CA . SER A 1 188 ? 14.072 3.346 -16.388 1.00 76.12 188 SER A CA 1
ATOM 1588 C C . SER A 1 188 ? 14.965 2.217 -16.916 1.00 76.12 188 SER A C 1
ATOM 1590 O O . SER A 1 188 ? 16.184 2.330 -16.862 1.00 76.12 188 SER A O 1
ATOM 1592 N N . ASN A 1 189 ? 14.390 1.157 -17.493 1.00 71.31 189 ASN A N 1
ATOM 1593 C CA . ASN A 1 189 ? 15.177 0.095 -18.130 1.00 71.31 189 ASN A CA 1
ATOM 1594 C C . ASN A 1 189 ? 15.823 0.538 -19.457 1.00 71.31 189 ASN A C 1
ATOM 1596 O O . ASN A 1 189 ? 16.890 0.031 -19.813 1.00 71.31 189 ASN A O 1
ATOM 1600 N N . SER A 1 190 ? 15.178 1.436 -20.211 1.00 62.97 190 SER A N 1
ATOM 1601 C CA . SER A 1 190 ? 15.716 1.944 -21.480 1.00 62.97 190 SER A CA 1
ATOM 1602 C C . SER A 1 190 ? 16.896 2.896 -21.279 1.00 62.97 190 SER A C 1
ATOM 1604 O O . SER A 1 190 ? 17.901 2.748 -21.967 1.00 62.97 190 SER A O 1
ATOM 1606 N N . GLU A 1 191 ? 16.833 3.782 -20.280 1.00 59.47 191 GLU A N 1
ATOM 1607 C CA . GLU A 1 191 ? 17.928 4.700 -19.928 1.00 59.47 191 GLU A CA 1
ATOM 1608 C C . GLU A 1 191 ? 19.176 3.942 -19.441 1.00 59.47 191 GLU A C 1
ATOM 1610 O O . GLU A 1 191 ? 20.297 4.305 -19.780 1.00 59.47 191 GLU A O 1
ATOM 1615 N N . MET A 1 192 ? 18.990 2.830 -18.721 1.00 54.66 192 MET A N 1
ATOM 1616 C CA . MET A 1 192 ? 20.082 1.960 -18.256 1.00 54.66 192 MET A CA 1
ATOM 1617 C C . MET A 1 192 ? 20.703 1.083 -19.354 1.00 54.66 192 MET A C 1
ATOM 1619 O O . MET A 1 192 ? 21.694 0.412 -19.105 1.00 54.66 192 MET A O 1
ATOM 1623 N N . SER A 1 193 ? 20.113 1.028 -20.552 1.00 46.66 193 SER A N 1
ATOM 1624 C CA . SER A 1 193 ? 20.634 0.224 -21.672 1.00 46.66 193 SER A CA 1
ATOM 1625 C C . SER A 1 193 ? 21.534 1.028 -22.625 1.00 46.66 193 SER A C 1
ATOM 1627 O O . SER A 1 193 ? 21.984 0.474 -23.625 1.00 46.66 193 SER A O 1
ATOM 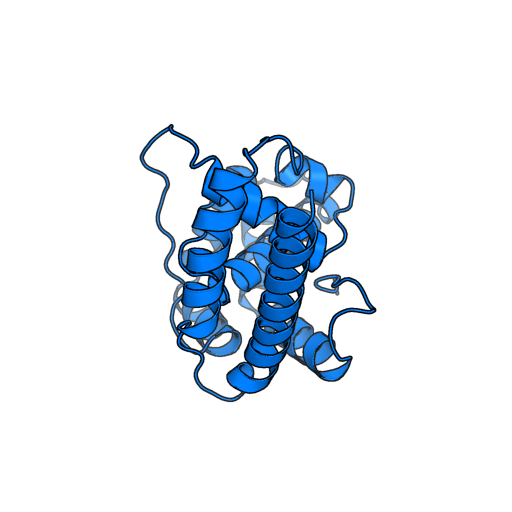1629 N N . ILE A 1 194 ? 21.735 2.325 -22.356 1.00 44.25 194 ILE A N 1
ATOM 1630 C CA . ILE A 1 194 ? 22.459 3.279 -23.219 1.00 44.25 194 ILE A CA 1
ATOM 1631 C C . ILE A 1 194 ? 23.836 3.667 -22.631 1.00 44.25 194 ILE A C 1
ATOM 1633 O O . ILE A 1 194 ? 24.647 4.264 -23.338 1.00 44.25 194 ILE A O 1
ATOM 1637 N N . ASN A 1 195 ? 24.129 3.277 -21.386 1.00 37.50 195 ASN A N 1
ATOM 1638 C CA . ASN A 1 195 ? 25.448 3.413 -20.749 1.00 37.50 195 ASN A CA 1
ATOM 1639 C C . ASN A 1 195 ? 26.188 2.071 -20.705 1.00 37.50 195 ASN A C 1
ATOM 1641 O O . ASN A 1 195 ? 27.430 2.115 -20.568 1.00 37.50 195 ASN A O 1
#

Nearest PDB structures (foldseek):
  9exk-assembly1_A  TM=2.761E-01  e=7.838E+00  synthetic construct

pLDDT: mean 89.46, std 10.77, range [37.5, 98.25]

Sequence (195 aa):
MMDIGFNRDRISKRTNEYLNGIFEDELFTKLSQRILYLKKEKQNICLINQQILELKRFLLLKALVPSLEMYSPSIDNLWHESILFTKNYNEFCHKLKGDFIHHNPNLHSTVNIIGRYWFDWLYLFLFKPNQIGWKSWNGFMLQKLSESQIKASSYNLILEIKNTNLKGDQKYHLTEISKLLIEKLKDSNSEMSIN

Mean predicted aligned error: 4.94 Å

Radius of gyration: 16.83 Å; Cα contacts (8 Å, |Δi|>4): 169; chains: 1; bounding box: 42×31×51 Å

Foldseek 3Di:
DDQLAWPVVQADPVLSVLLVVLLVFPLLVVLLVVVCVVVPPDDDSVLSVLLSSLLSLVLLVCLLFVPAADQFPSNVVSVVSSCVVVVSQQVSNCSQFNGHRDHDDPPDPDDPLLSQQVVLVLDVNTHDDDPSSCVRNVHGPPHDDDLVSLLVVLVVRLVRSVPNRGDDPNCVSSVSSSVSSNVVSVVVNVVSVVD